Protein AF-A0A928HPH9-F1 (afdb_monomer)

Nearest PDB structures (foldseek):
  4h5b-assembly1_A  TM=4.482E-01  e=8.876E-02  Deinococcus radiodurans R1 = ATCC 13939 = DSM 20539
  4bkw-assembly1_A  TM=2.860E-01  e=5.181E-02  Homo sapiens
  7lhd-assembly1_GB  TM=5.725E-01  e=1.875E+00  Qubevirus durum
  4r7k-assembly1_D  TM=3.065E-01  e=7.880E+00  Helicobacter pylori J99

Radius of gyration: 24.59 Å; Cα contacts (8 Å, |Δi|>4): 299; chains: 1; bounding box: 78×44×59 Å

Sequence (237 aa):
MMVGILPSVKSLFCSVCFIKMKMLTNIKRENNNGRSMVEMLGVLAVIGVLSVGGMSAYGIGMKKYKISSLKDTVLHTLKIYGNLSSTGLDYYRIEGADAQEEIKEYNFISPCQLDSSAIPGASGYKVCRLPLGEQYIKIVPMEGRENMYSYMYFVTLTPSNAEVCSALLTAGWEELLPNDWWTRGKMWITSQNGSETLYGQTYTIPRSMAYKSKVCAKICKDSLKYCTIIFDFVGYN

Mean predicted aligned error: 13.61 Å

Solvent-accessible surface area (backbone atoms only — not comparable to full-atom values): 13571 Å² total; per-residue (Å²): 136,87,78,81,75,74,74,54,75,73,50,57,57,54,55,55,52,53,53,59,56,60,65,59,63,75,71,72,86,72,84,79,85,77,75,51,76,62,60,62,50,51,54,53,50,52,53,53,53,51,52,58,51,52,60,57,47,50,59,55,51,50,50,54,50,53,52,51,54,49,52,52,45,53,52,52,30,51,53,49,62,76,44,27,61,79,68,75,62,49,72,69,51,68,74,37,95,58,20,68,57,51,37,56,74,71,44,46,57,66,98,44,62,74,36,79,68,52,56,96,92,36,81,89,40,60,27,29,60,51,103,58,27,39,32,38,65,48,73,40,78,42,86,97,42,86,59,31,32,36,44,33,41,38,41,33,29,36,55,94,38,38,76,52,48,30,59,62,65,55,65,48,64,75,81,76,42,66,71,71,53,47,69,54,15,36,32,34,38,39,30,90,74,41,70,51,78,59,38,27,76,90,44,93,61,76,64,52,58,72,54,48,37,51,50,35,58,66,32,28,68,80,26,89,76,38,35,31,41,37,41,37,34,59,47,63,102

pLDDT: mean 71.63, std 15.15, range [27.84, 90.31]

Structure (mmCIF, N/CA/C/O backbone):
data_AF-A0A928HPH9-F1
#
_entry.id   AF-A0A928HPH9-F1
#
loop_
_atom_site.group_PDB
_atom_site.id
_atom_site.type_symbol
_atom_site.label_atom_id
_atom_site.label_alt_id
_atom_site.label_comp_id
_atom_site.label_asym_id
_atom_site.label_entity_id
_atom_site.label_seq_id
_atom_site.pdbx_PDB_ins_code
_atom_site.Cartn_x
_atom_site.Cartn_y
_atom_site.Cartn_z
_atom_site.occupancy
_atom_site.B_iso_or_equiv
_atom_site.auth_seq_id
_atom_site.auth_comp_id
_atom_site.auth_asym_id
_atom_site.auth_atom_id
_atom_site.pdbx_PDB_model_num
ATOM 1 N N . MET A 1 1 ? -15.420 25.168 -2.192 1.00 32.84 1 MET A N 1
ATOM 2 C CA . MET A 1 1 ? -14.354 24.363 -1.559 1.00 32.84 1 MET A CA 1
ATOM 3 C C . MET A 1 1 ? -14.961 23.697 -0.329 1.00 32.84 1 MET A C 1
ATOM 5 O O . MET A 1 1 ? -15.244 24.370 0.652 1.00 32.84 1 MET A O 1
ATOM 9 N N . MET A 1 2 ? -15.341 22.424 -0.460 1.00 27.84 2 MET A N 1
ATOM 10 C CA . MET A 1 2 ? -16.071 21.665 0.561 1.00 27.84 2 MET A CA 1
ATOM 11 C C . MET A 1 2 ? -15.124 21.308 1.707 1.00 27.84 2 MET A C 1
ATOM 13 O O . MET A 1 2 ? -14.303 20.403 1.586 1.00 27.84 2 MET A O 1
ATOM 17 N N . VAL A 1 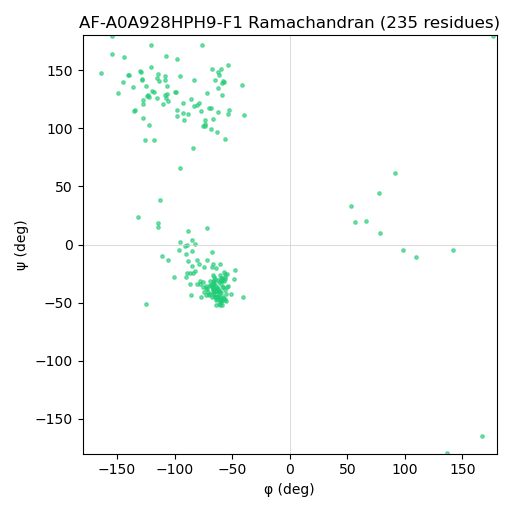3 ? -15.239 22.028 2.819 1.00 30.91 3 VAL A N 1
ATOM 18 C CA . VAL A 1 3 ? -14.646 21.628 4.095 1.00 30.91 3 VAL A CA 1
ATOM 19 C C . VAL A 1 3 ? -15.515 20.497 4.637 1.00 30.91 3 VAL A C 1
ATOM 21 O O . VAL A 1 3 ? -16.627 20.721 5.110 1.00 30.91 3 VAL A O 1
ATOM 24 N N . GLY A 1 4 ? -15.036 19.262 4.484 1.00 33.09 4 GLY A N 1
ATOM 25 C CA . GLY A 1 4 ? -15.656 18.066 5.039 1.00 33.09 4 GLY A CA 1
ATOM 26 C C . GLY A 1 4 ? -15.649 18.132 6.561 1.00 33.09 4 GLY A C 1
ATOM 27 O O . GLY A 1 4 ? -14.659 17.802 7.210 1.00 33.09 4 GLY A O 1
ATOM 28 N N . ILE A 1 5 ? -16.767 18.576 7.125 1.00 38.00 5 ILE A N 1
ATOM 29 C CA . ILE A 1 5 ? -17.041 18.540 8.555 1.00 38.00 5 ILE A CA 1
ATOM 30 C C . ILE A 1 5 ? -17.193 17.064 8.933 1.00 38.00 5 ILE A C 1
ATOM 32 O O . ILE A 1 5 ? -18.247 16.464 8.735 1.00 38.00 5 ILE A O 1
ATOM 36 N N . LEU A 1 6 ? -16.135 16.470 9.485 1.00 36.69 6 LEU A N 1
ATOM 37 C CA . LEU A 1 6 ? -16.278 15.344 10.404 1.00 36.69 6 LEU A CA 1
ATOM 38 C C . LEU A 1 6 ? -17.259 15.793 11.496 1.00 36.69 6 LEU A C 1
ATOM 40 O O . LEU A 1 6 ? -16.934 16.732 12.232 1.00 36.69 6 LEU A O 1
ATOM 44 N N . PRO A 1 7 ? -18.452 15.188 11.634 1.00 41.81 7 PRO A N 1
ATOM 45 C CA . PRO A 1 7 ? -19.287 15.505 12.769 1.00 41.81 7 PRO A CA 1
ATOM 46 C C . PRO A 1 7 ? -18.553 14.975 14.000 1.00 41.81 7 PRO A C 1
ATOM 48 O O . PRO A 1 7 ? -18.443 13.771 14.221 1.00 41.81 7 PRO A O 1
ATOM 51 N N . SER A 1 8 ? -18.012 15.902 14.792 1.00 37.34 8 SER A N 1
ATOM 52 C CA . SER A 1 8 ? -17.644 15.664 16.185 1.00 37.34 8 SER A CA 1
ATOM 53 C C . SER A 1 8 ? -18.756 14.842 16.837 1.00 37.34 8 SER A C 1
ATOM 55 O O . SER A 1 8 ? -19.931 15.124 16.615 1.00 37.34 8 SER A O 1
ATOM 57 N N . VAL A 1 9 ? -18.404 13.841 17.644 1.00 46.09 9 VAL A N 1
ATOM 58 C CA . VAL A 1 9 ? -19.323 12.921 18.348 1.00 46.09 9 VAL A CA 1
ATOM 59 C C . VAL A 1 9 ? -20.477 13.655 19.071 1.00 46.09 9 VAL A C 1
ATOM 61 O O . VAL A 1 9 ? -21.558 13.098 19.253 1.00 46.09 9 VAL A O 1
ATOM 64 N N . LYS A 1 10 ? -20.305 14.950 19.381 1.00 41.62 10 LYS A N 1
ATOM 65 C CA . LYS A 1 10 ? -21.353 15.866 19.870 1.00 41.62 10 LYS A CA 1
ATOM 66 C C . LYS A 1 10 ? -22.558 16.038 18.921 1.00 41.62 10 LYS A C 1
ATOM 68 O O . LYS A 1 10 ? -23.670 16.241 19.393 1.00 41.62 10 LYS A O 1
ATOM 73 N N . SER A 1 11 ? -22.373 15.928 17.606 1.00 41.78 11 SER A N 1
ATOM 74 C CA . SER A 1 11 ? -23.425 16.054 16.582 1.00 41.78 11 SER A CA 1
ATOM 75 C C . SER A 1 11 ? -24.298 14.794 16.461 1.00 41.78 11 SER A C 1
ATOM 77 O O . SER A 1 11 ? -25.514 14.903 16.284 1.00 41.78 11 SER A O 1
ATOM 79 N N . LEU A 1 12 ? -23.732 13.595 16.666 1.00 45.94 12 LEU A N 1
ATOM 80 C CA . LEU A 1 12 ? -24.528 12.359 16.704 1.00 45.94 12 LEU A CA 1
ATOM 81 C C . LEU A 1 12 ? -25.465 12.317 17.917 1.00 45.94 12 LEU A C 1
ATOM 83 O O . LEU A 1 12 ? -26.591 11.837 17.799 1.00 45.94 12 LEU A O 1
ATOM 87 N N . PHE A 1 13 ? -25.050 12.888 19.052 1.00 43.19 13 PHE A N 1
ATOM 88 C CA . PHE A 1 13 ? -25.947 13.079 20.193 1.00 43.19 13 PHE A CA 1
ATOM 89 C C . PHE A 1 13 ? -27.157 13.961 19.840 1.00 43.19 13 PHE A C 1
ATOM 91 O O . PHE A 1 13 ? -28.245 13.713 20.350 1.00 43.19 13 PHE A O 1
ATOM 98 N N . CYS A 1 14 ? -27.015 14.926 18.923 1.00 43.75 14 CYS A N 1
ATOM 99 C CA . CYS A 1 14 ? -28.107 15.806 18.500 1.00 43.75 14 CYS A CA 1
ATOM 100 C C . CYS A 1 14 ? -29.126 15.095 17.580 1.00 43.75 14 CYS A C 1
ATOM 102 O O . CYS A 1 14 ? -30.334 15.226 17.777 1.00 43.75 14 CYS A O 1
ATOM 104 N N . SER A 1 15 ? -28.671 14.264 16.630 1.00 47.09 15 SER A N 1
ATOM 105 C CA . SER A 1 15 ? -29.580 13.518 15.732 1.00 47.09 15 SER A CA 1
ATOM 106 C C . SER A 1 15 ? -30.268 12.321 16.399 1.00 47.09 15 SER A C 1
ATOM 108 O O . SER A 1 15 ? -31.453 12.080 16.160 1.00 47.09 15 SER A O 1
ATOM 110 N N . VAL A 1 16 ? -29.581 11.602 17.296 1.00 49.12 16 VAL A N 1
ATOM 111 C CA . VAL A 1 16 ? -30.216 10.531 18.089 1.00 49.12 16 VAL A CA 1
ATOM 112 C C . VAL A 1 16 ? -31.250 11.117 19.064 1.00 49.12 16 VAL A C 1
ATOM 114 O O . VAL A 1 16 ? -32.289 10.498 19.294 1.00 49.12 16 VAL A O 1
ATOM 117 N N . CYS A 1 17 ? -31.038 12.343 19.563 1.00 42.56 17 CYS A N 1
ATOM 118 C CA . CYS A 1 17 ? -32.034 13.069 20.359 1.00 42.56 17 CYS A CA 1
ATOM 119 C C . CYS A 1 17 ? -33.313 13.378 19.550 1.00 42.56 17 CYS A C 1
ATOM 121 O O . CYS A 1 17 ? -34.423 13.206 20.055 1.00 42.56 17 CYS A O 1
ATOM 123 N N . PHE A 1 18 ? -33.182 13.734 18.266 1.00 43.44 18 PHE A N 1
ATOM 124 C CA . PHE A 1 18 ? -34.325 14.060 17.402 1.00 43.44 18 PHE A CA 1
ATOM 125 C C . PHE A 1 18 ? -35.171 12.841 16.995 1.00 43.44 18 PHE A C 1
ATOM 127 O O . PHE A 1 18 ? -36.401 12.923 16.979 1.00 43.44 18 PHE A O 1
ATOM 134 N N . ILE A 1 19 ? -34.553 11.685 16.720 1.00 49.12 19 ILE A N 1
ATOM 135 C CA . ILE A 1 19 ? -35.295 10.449 16.390 1.00 49.12 19 ILE A CA 1
ATOM 136 C C . ILE A 1 19 ? -36.044 9.923 17.625 1.00 49.12 19 ILE A C 1
ATOM 138 O O . ILE A 1 19 ? -37.190 9.477 17.516 1.00 49.12 19 ILE A O 1
ATOM 142 N N . LYS A 1 20 ? -35.452 10.070 18.819 1.00 46.53 20 LYS A N 1
ATOM 143 C CA . LYS A 1 20 ? -36.086 9.702 20.094 1.00 46.53 20 LYS A CA 1
ATOM 144 C C . LYS A 1 20 ? -37.389 10.476 20.342 1.00 46.53 20 LYS A C 1
ATOM 146 O O . LYS A 1 20 ? -38.311 9.928 20.936 1.00 46.53 20 LYS A O 1
ATOM 151 N N . MET A 1 21 ? -37.516 11.696 19.812 1.00 42.94 21 MET A N 1
ATOM 152 C CA . MET A 1 21 ? -38.713 12.524 19.986 1.00 42.94 21 MET A CA 1
ATOM 153 C C . MET A 1 21 ? -39.844 12.206 18.989 1.00 42.94 21 MET A C 1
ATOM 155 O O . MET A 1 21 ? -41.013 12.419 19.309 1.00 42.94 21 MET A O 1
ATOM 159 N N . LYS A 1 22 ? -39.542 11.642 17.809 1.00 46.84 22 LYS A N 1
ATOM 160 C CA . LYS A 1 22 ? -40.557 11.336 16.777 1.00 46.84 22 LYS A CA 1
ATOM 161 C C . LYS A 1 22 ? -41.175 9.937 16.908 1.00 46.84 22 LYS A C 1
ATOM 163 O O . LYS A 1 22 ? -42.333 9.745 16.554 1.00 46.84 22 LYS A O 1
ATOM 168 N N . MET A 1 23 ? -40.442 8.972 17.470 1.00 45.38 23 MET A N 1
ATOM 169 C CA . MET A 1 23 ? -40.991 7.639 17.770 1.00 45.38 23 MET A CA 1
ATOM 170 C C . MET A 1 23 ? -41.904 7.641 19.005 1.00 45.38 23 MET A C 1
ATOM 172 O O . MET A 1 23 ? -42.889 6.912 19.044 1.00 45.38 23 MET A O 1
ATOM 176 N N . LEU A 1 24 ? -41.621 8.495 19.994 1.00 52.72 24 LEU A N 1
ATOM 177 C CA . LEU A 1 24 ? -42.451 8.629 21.198 1.00 52.72 24 LEU A CA 1
ATOM 178 C C . LEU A 1 24 ? -43.722 9.464 20.974 1.00 52.72 24 LEU A C 1
ATOM 180 O O . LEU A 1 24 ? -44.644 9.394 21.779 1.00 52.72 24 LEU A O 1
ATOM 184 N N . THR A 1 25 ? -43.803 10.242 19.892 1.00 49.81 25 THR A N 1
ATOM 185 C CA . THR A 1 25 ? -44.956 11.121 19.620 1.00 49.81 25 THR A CA 1
ATOM 186 C C . THR A 1 25 ? -46.090 10.449 18.844 1.00 49.81 25 THR A C 1
ATOM 188 O O . THR A 1 25 ? -47.204 10.962 18.889 1.00 49.81 25 THR A O 1
ATOM 191 N N . ASN A 1 26 ? -45.866 9.279 18.229 1.00 48.25 26 ASN A N 1
ATOM 192 C CA . ASN A 1 26 ? -46.935 8.456 17.634 1.00 48.25 26 ASN A CA 1
ATOM 193 C C . ASN A 1 26 ? -47.536 7.419 18.602 1.00 48.25 26 ASN A C 1
ATOM 195 O O . ASN A 1 26 ? -48.490 6.731 18.257 1.00 48.25 26 ASN A O 1
ATOM 199 N N . ILE A 1 27 ? -47.031 7.336 19.837 1.00 55.69 27 ILE A N 1
ATOM 200 C CA . ILE A 1 27 ? -47.667 6.583 20.924 1.00 55.69 27 ILE A CA 1
ATOM 201 C C . ILE A 1 27 ? -48.509 7.567 21.742 1.00 55.69 27 ILE A C 1
ATOM 203 O O . ILE A 1 27 ? -48.206 7.878 22.893 1.00 55.69 27 ILE A O 1
ATOM 207 N N . LYS A 1 28 ? -49.564 8.129 21.152 1.00 57.25 28 LYS A N 1
ATOM 208 C CA . LYS A 1 28 ? -50.594 8.790 21.955 1.00 57.25 28 LYS A CA 1
ATOM 209 C C . LYS A 1 28 ? -51.983 8.398 21.479 1.00 57.25 28 LYS A C 1
ATOM 211 O O . LYS A 1 28 ? -52.425 8.834 20.425 1.00 57.25 28 LYS A O 1
ATOM 216 N N . ARG A 1 29 ? -52.657 7.701 22.402 1.00 50.16 29 ARG A N 1
ATOM 217 C CA . ARG A 1 29 ? -54.091 7.391 22.503 1.00 50.16 29 ARG A CA 1
ATOM 218 C C . ARG A 1 29 ? -54.565 6.090 21.861 1.00 50.16 29 ARG A C 1
ATOM 220 O O . ARG A 1 29 ? -55.492 6.089 21.073 1.00 50.16 29 ARG A O 1
ATOM 227 N N . GLU A 1 30 ? -54.036 4.985 22.356 1.00 50.69 30 GLU A N 1
ATOM 228 C CA . GLU A 1 30 ? -54.848 3.789 22.600 1.00 50.69 30 GLU A CA 1
ATOM 229 C C . GLU A 1 30 ? -54.718 3.538 24.112 1.00 50.69 30 GLU A C 1
ATOM 231 O O . GLU A 1 30 ? -53.626 3.693 24.658 1.00 50.69 30 GLU A O 1
ATOM 236 N N . ASN A 1 31 ? -55.825 3.310 24.817 1.00 51.06 31 ASN A N 1
ATOM 237 C CA . ASN A 1 31 ? -55.923 3.294 26.283 1.00 51.06 31 ASN A CA 1
ATOM 238 C C . ASN A 1 31 ? -54.722 2.632 26.997 1.00 51.06 31 ASN A C 1
ATOM 240 O O . ASN A 1 31 ? -54.578 1.414 26.992 1.00 51.06 31 ASN A O 1
ATOM 244 N N . ASN A 1 32 ? -53.914 3.426 27.712 1.00 52.16 32 ASN A N 1
ATOM 245 C CA . ASN A 1 32 ? -52.779 2.956 28.526 1.00 52.16 32 ASN A CA 1
ATOM 246 C C . ASN A 1 32 ? -53.202 2.223 29.822 1.00 52.16 32 ASN A C 1
ATOM 248 O O . ASN A 1 32 ? -52.378 2.000 30.709 1.00 52.16 32 ASN A O 1
ATOM 252 N N . ASN A 1 33 ? -54.471 1.836 29.951 1.00 50.03 33 ASN A N 1
ATOM 253 C CA . ASN A 1 33 ? -54.977 1.086 31.095 1.00 50.03 33 ASN A CA 1
ATOM 254 C C . ASN A 1 33 ? -54.703 -0.407 30.875 1.00 50.03 33 ASN A C 1
ATOM 256 O O . ASN A 1 33 ? -55.569 -1.134 30.399 1.00 50.03 33 ASN A O 1
ATOM 260 N N . GLY A 1 34 ? -53.483 -0.850 31.196 1.00 55.41 34 GLY A N 1
ATOM 261 C CA . GLY A 1 34 ? -53.160 -2.280 31.278 1.00 55.41 34 GLY A CA 1
ATOM 262 C C . GLY A 1 34 ? -51.784 -2.715 30.775 1.00 55.41 34 GLY A C 1
ATOM 263 O O . GLY A 1 34 ? -51.452 -3.886 30.940 1.00 55.41 34 GLY A O 1
ATOM 264 N N . ARG A 1 35 ? -50.951 -1.832 30.200 1.00 60.97 35 ARG A N 1
ATOM 265 C CA . ARG A 1 35 ? -49.575 -2.222 29.848 1.00 60.97 35 ARG A CA 1
ATOM 266 C C . ARG A 1 35 ? -48.698 -2.253 31.090 1.00 60.97 35 ARG A C 1
ATOM 268 O O . ARG A 1 35 ? -48.470 -1.228 31.732 1.00 60.97 35 ARG A O 1
ATOM 275 N N . SER A 1 36 ? -48.237 -3.452 31.430 1.00 67.69 36 SER A N 1
ATOM 276 C CA . SER A 1 36 ? -47.380 -3.690 32.586 1.00 67.69 36 SER A CA 1
ATOM 277 C C . SER A 1 36 ? -46.117 -2.836 32.484 1.00 67.69 36 SER A C 1
ATOM 279 O O . SER A 1 36 ? -45.519 -2.718 31.414 1.00 67.69 36 SER A O 1
ATOM 281 N N . MET A 1 37 ? -45.678 -2.270 33.609 1.00 68.12 37 MET A N 1
ATOM 282 C CA . MET A 1 37 ? -44.433 -1.496 33.740 1.00 68.12 37 MET A CA 1
ATOM 283 C C . MET A 1 37 ? -43.230 -2.230 33.109 1.00 68.12 37 MET A C 1
ATOM 285 O O . MET A 1 37 ? -42.317 -1.611 32.567 1.00 68.12 37 MET A O 1
ATOM 289 N N . VAL A 1 38 ? -43.285 -3.565 33.107 1.00 70.56 38 VAL A N 1
ATOM 290 C CA . VAL A 1 38 ? -42.308 -4.472 32.496 1.00 70.56 38 VAL A CA 1
ATOM 291 C C . VAL A 1 38 ? -42.274 -4.385 30.962 1.00 70.56 38 VAL A C 1
ATOM 293 O O . VAL A 1 38 ? -41.188 -4.421 30.387 1.00 70.56 38 VAL A O 1
ATOM 296 N N . GLU A 1 39 ? -43.410 -4.215 30.278 1.00 75.44 39 GLU A N 1
ATOM 297 C CA . GLU A 1 39 ? -43.456 -4.148 28.805 1.00 75.44 39 GLU A CA 1
ATOM 298 C C . GLU A 1 39 ? -42.749 -2.898 28.267 1.00 75.44 39 GLU A C 1
ATOM 300 O O . GLU A 1 39 ? -42.036 -2.950 27.264 1.00 75.44 39 GLU A O 1
ATOM 305 N N . MET A 1 40 ? -42.895 -1.769 28.963 1.00 74.50 40 MET A N 1
ATOM 306 C CA . MET A 1 40 ? -42.257 -0.513 28.565 1.00 74.50 40 MET A CA 1
ATOM 307 C C . MET A 1 40 ? -40.766 -0.475 28.941 1.00 74.50 40 MET A C 1
ATOM 309 O O . MET A 1 40 ? -39.959 0.091 28.199 1.00 74.50 40 MET A O 1
ATOM 313 N N . LEU A 1 41 ? -40.379 -1.139 30.038 1.00 75.75 41 LEU A N 1
ATOM 314 C CA . LEU A 1 41 ? -38.974 -1.365 30.398 1.00 75.75 41 LEU A CA 1
ATOM 315 C C . LEU A 1 41 ? -38.268 -2.288 29.392 1.00 75.75 41 LEU A C 1
ATOM 317 O O . LEU A 1 41 ? -37.125 -2.018 29.021 1.00 75.75 41 LEU A O 1
ATOM 321 N N . GLY A 1 42 ? -38.956 -3.318 28.890 1.00 78.50 42 GLY A N 1
ATOM 322 C CA . GLY A 1 42 ? -38.428 -4.226 27.868 1.00 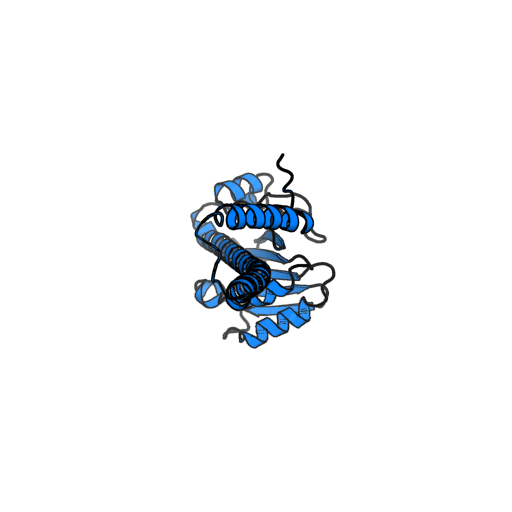78.50 4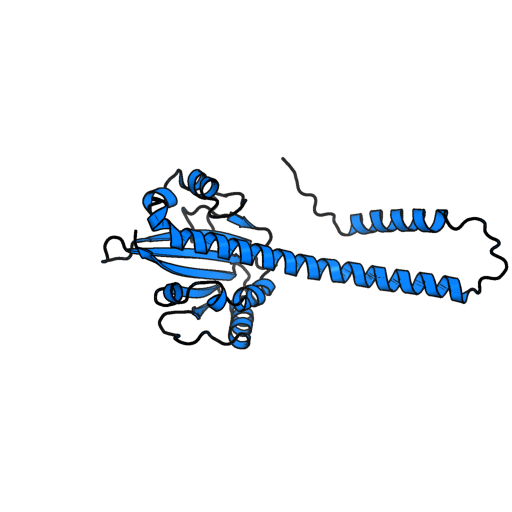2 GLY A CA 1
ATOM 323 C C . GLY A 1 42 ? -38.061 -3.507 26.567 1.00 78.50 42 GLY A C 1
ATOM 324 O O . GLY A 1 42 ? -36.964 -3.693 26.041 1.00 78.50 42 GLY A O 1
ATOM 325 N N . VAL A 1 43 ? -38.924 -2.610 26.080 1.00 83.00 43 VAL A N 1
ATOM 326 C CA . VAL A 1 43 ? -38.654 -1.829 24.856 1.00 83.00 43 VAL A CA 1
ATOM 327 C C . VAL A 1 43 ? -37.477 -0.865 25.042 1.00 83.00 43 VAL A C 1
ATOM 329 O O . VAL A 1 43 ? -36.626 -0.749 24.158 1.00 83.00 43 VAL A O 1
ATOM 332 N N . LEU A 1 44 ? -37.373 -0.206 26.200 1.00 79.94 44 LEU A N 1
ATOM 333 C CA . LEU A 1 44 ? -36.246 0.681 26.511 1.00 79.94 44 LEU A CA 1
ATOM 334 C C . LEU A 1 44 ? -34.913 -0.077 26.592 1.00 79.94 44 LEU A C 1
ATOM 336 O O . LEU A 1 44 ? -33.899 0.433 26.111 1.00 79.94 44 LEU A O 1
ATOM 340 N N . ALA A 1 45 ? -34.920 -1.296 27.138 1.00 84.19 45 ALA A N 1
ATOM 341 C CA . ALA A 1 45 ? -33.741 -2.155 27.196 1.00 84.19 45 ALA A CA 1
ATOM 342 C C . ALA A 1 45 ? -33.254 -2.546 25.790 1.00 84.19 45 ALA A C 1
ATOM 344 O O . ALA A 1 45 ? -32.067 -2.418 25.491 1.00 84.19 45 ALA A O 1
ATOM 345 N N . VAL A 1 46 ? -34.169 -2.931 24.894 1.00 85.69 46 VAL A N 1
ATOM 346 C CA . VAL A 1 46 ? -33.826 -3.283 23.505 1.00 85.69 46 VAL A CA 1
ATOM 347 C C . VAL A 1 46 ? -33.265 -2.076 22.744 1.00 85.69 46 VAL A C 1
ATOM 349 O O . VAL A 1 46 ? -32.231 -2.194 22.087 1.00 85.69 46 VAL A O 1
ATOM 352 N N . ILE A 1 47 ? -33.872 -0.891 22.876 1.00 85.12 47 ILE A N 1
ATOM 353 C CA . ILE A 1 47 ? -33.372 0.340 22.236 1.00 85.12 47 ILE A CA 1
ATOM 354 C C . ILE A 1 47 ? -31.980 0.713 22.768 1.00 85.12 47 ILE A C 1
ATOM 356 O O . ILE A 1 47 ? -31.113 1.119 21.989 1.00 85.12 47 ILE A O 1
ATOM 360 N N . GLY A 1 48 ? -31.744 0.559 24.075 1.00 84.94 48 GLY A N 1
ATOM 361 C CA . GLY A 1 48 ? -30.441 0.799 24.696 1.00 84.94 48 GLY A CA 1
ATOM 362 C C . GLY A 1 48 ? -29.347 -0.103 24.121 1.00 84.94 48 GLY A C 1
ATOM 363 O O . GLY A 1 48 ? -28.307 0.394 23.686 1.00 84.94 48 GLY A O 1
ATOM 364 N N . VAL A 1 49 ? -29.609 -1.410 24.035 1.00 86.25 49 VAL A N 1
ATOM 365 C CA . VAL A 1 49 ? -28.657 -2.395 23.495 1.00 86.25 49 VAL A CA 1
ATOM 366 C C . VAL A 1 49 ? -28.400 -2.170 22.001 1.00 86.25 49 VAL A C 1
ATOM 368 O O . VAL A 1 49 ? -27.244 -2.147 21.577 1.00 86.25 49 VAL A O 1
ATOM 371 N N . LEU A 1 50 ? -29.445 -1.921 21.203 1.00 85.81 50 LEU A N 1
ATOM 372 C CA . LEU A 1 50 ? -29.301 -1.656 19.766 1.00 85.81 50 LEU A CA 1
ATOM 373 C C . LEU A 1 50 ? -28.553 -0.346 19.476 1.00 85.81 50 LEU A C 1
ATOM 375 O O . LEU A 1 50 ? -27.804 -0.279 18.503 1.00 85.81 50 LEU A O 1
ATOM 379 N N . SER A 1 51 ? -28.697 0.679 20.322 1.00 84.12 51 SER A N 1
ATOM 380 C CA . SER A 1 51 ? -27.998 1.961 20.143 1.00 84.12 51 SER A CA 1
ATOM 381 C C . SER A 1 51 ? -26.486 1.819 20.339 1.00 84.12 51 SER A C 1
ATOM 383 O O . SER A 1 51 ? -25.705 2.300 19.518 1.00 84.12 51 SER A O 1
ATOM 385 N N . VAL A 1 52 ? -26.055 1.111 21.389 1.00 83.94 52 VAL A N 1
ATOM 386 C CA . VAL A 1 52 ? -24.625 0.878 21.668 1.00 83.94 52 VAL A CA 1
ATOM 387 C C . VAL A 1 52 ? -24.026 -0.134 20.676 1.00 83.94 52 VAL A C 1
ATOM 389 O O . VAL A 1 52 ? -22.902 0.046 20.194 1.00 83.94 52 VAL A O 1
ATOM 392 N N . GLY A 1 53 ? -24.800 -1.156 20.292 1.00 80.56 53 GLY A N 1
ATOM 393 C CA . GLY A 1 53 ? -24.423 -2.120 19.253 1.00 80.56 53 GLY A CA 1
ATOM 394 C C . GLY A 1 53 ? -24.245 -1.474 17.875 1.00 80.56 53 GLY A C 1
ATOM 395 O O . GLY A 1 53 ? -23.239 -1.703 17.209 1.00 80.56 53 GLY A O 1
ATOM 396 N N . GLY A 1 54 ? -25.164 -0.596 17.465 1.00 80.88 54 GLY A N 1
ATOM 397 C CA . GLY A 1 54 ? -25.091 0.109 16.181 1.00 80.88 54 GLY A CA 1
ATOM 398 C C . GLY A 1 54 ? -23.915 1.087 16.086 1.00 80.88 54 GLY A C 1
ATOM 399 O O . GLY A 1 54 ? -23.254 1.165 15.049 1.00 80.88 54 GLY A O 1
ATOM 400 N N . MET A 1 55 ? -23.597 1.790 17.178 1.00 78.50 55 MET A N 1
ATOM 401 C CA . MET A 1 55 ? -22.472 2.733 17.213 1.00 78.50 55 MET A CA 1
ATOM 402 C C . MET A 1 55 ? -21.110 2.039 17.084 1.00 78.50 55 MET A C 1
ATOM 404 O O . MET A 1 55 ? -20.242 2.520 16.353 1.00 78.50 55 MET A O 1
ATOM 408 N N . SER A 1 56 ? -20.924 0.894 17.745 1.00 76.50 56 SER A N 1
ATOM 409 C CA . SER A 1 56 ? -19.688 0.106 17.630 1.00 76.50 56 SER A CA 1
ATOM 410 C C . SER A 1 56 ? -19.572 -0.605 16.275 1.00 76.50 56 SER A C 1
ATOM 412 O O . SER A 1 56 ? -18.484 -0.656 15.693 1.00 76.50 56 SER A O 1
ATOM 414 N N . ALA A 1 57 ? -20.694 -1.065 15.713 1.00 77.25 57 ALA A N 1
ATOM 415 C CA . ALA A 1 57 ? -20.738 -1.693 14.395 1.00 77.25 57 ALA A CA 1
ATOM 416 C C . ALA A 1 57 ? -20.351 -0.729 13.258 1.00 77.25 57 ALA A C 1
ATOM 418 O O . ALA A 1 57 ? -19.626 -1.126 12.341 1.00 77.25 57 ALA A O 1
ATOM 419 N N . TYR A 1 58 ? -20.770 0.542 13.329 1.00 78.81 58 TYR A N 1
ATOM 420 C CA . TYR A 1 58 ? -20.468 1.542 12.297 1.00 78.81 58 TYR A CA 1
ATOM 421 C C . TYR A 1 58 ? -18.957 1.725 12.079 1.00 78.81 58 TYR A C 1
ATOM 423 O O . TYR A 1 58 ? -18.480 1.716 10.942 1.00 78.81 58 TYR A O 1
ATOM 431 N N . GLY A 1 59 ? -18.182 1.828 13.164 1.00 77.75 59 GLY A N 1
ATOM 432 C CA . GLY A 1 59 ? -16.728 1.999 13.082 1.00 77.75 59 GLY A CA 1
ATOM 433 C C . GLY A 1 59 ? -16.019 0.808 12.429 1.00 77.75 59 GLY A C 1
ATOM 434 O O . GLY A 1 59 ? -15.113 0.993 11.614 1.00 77.75 59 GLY A O 1
ATOM 435 N N . ILE A 1 60 ? -16.461 -0.416 12.734 1.00 81.69 60 ILE A N 1
ATOM 436 C CA . ILE A 1 60 ? -15.890 -1.650 12.176 1.00 81.69 60 ILE A CA 1
ATOM 437 C C . ILE A 1 60 ? -16.236 -1.786 10.687 1.00 81.69 60 ILE A C 1
ATOM 439 O O . ILE A 1 60 ? -15.362 -2.105 9.877 1.00 81.69 60 ILE A O 1
ATOM 443 N N . GLY A 1 61 ? -17.487 -1.504 10.307 1.00 80.00 61 GLY A N 1
ATOM 444 C CA . GLY A 1 61 ? -17.930 -1.538 8.911 1.00 80.00 61 GLY A CA 1
ATOM 445 C C . GLY A 1 61 ? -17.188 -0.523 8.043 1.00 80.00 61 GLY A C 1
ATOM 446 O O . GLY A 1 61 ? -16.679 -0.867 6.977 1.00 80.00 61 GLY A O 1
ATOM 447 N N . MET A 1 62 ? -17.025 0.704 8.543 1.00 79.81 62 MET A N 1
ATOM 448 C CA . MET A 1 62 ? -16.291 1.753 7.836 1.00 79.81 62 MET A CA 1
ATOM 449 C C . MET A 1 62 ? -14.809 1.391 7.643 1.00 79.81 62 MET A C 1
ATOM 451 O O . MET A 1 62 ? -14.254 1.646 6.575 1.00 79.81 62 MET A O 1
ATOM 455 N N . LYS A 1 63 ? -14.157 0.755 8.631 1.00 82.75 63 LYS A N 1
ATOM 456 C CA . LYS A 1 63 ? -12.781 0.248 8.468 1.00 82.75 63 LYS A CA 1
ATOM 457 C C . LYS A 1 63 ? -12.706 -0.790 7.340 1.00 82.75 63 LYS A C 1
ATOM 459 O O . LYS A 1 63 ? -11.876 -0.645 6.449 1.00 82.75 63 LYS A O 1
ATOM 464 N N . LYS A 1 64 ? -13.601 -1.786 7.324 1.00 85.25 64 LYS A N 1
ATOM 465 C CA . LYS A 1 64 ? -13.643 -2.817 6.267 1.00 85.25 64 LYS A CA 1
ATOM 466 C C . LYS A 1 64 ? -13.878 -2.229 4.873 1.00 85.25 64 LYS A C 1
ATOM 468 O O . LYS A 1 64 ? -13.207 -2.634 3.925 1.00 85.25 64 LYS A O 1
ATOM 473 N N . TYR A 1 65 ? -14.783 -1.258 4.760 1.00 86.25 65 TYR A N 1
ATOM 474 C CA . TYR A 1 65 ? -15.048 -0.559 3.503 1.00 86.25 65 TYR A CA 1
ATOM 475 C C . TYR A 1 65 ? -13.795 0.146 2.974 1.00 86.25 65 TYR A C 1
ATOM 477 O O . TYR A 1 65 ? -13.407 -0.059 1.827 1.00 86.25 65 TYR A O 1
ATOM 485 N N . LYS A 1 66 ? -13.105 0.911 3.830 1.00 84.75 66 LYS A N 1
ATOM 486 C CA . LYS A 1 66 ? -11.877 1.619 3.442 1.00 84.75 66 LYS A CA 1
ATOM 487 C C . LYS A 1 66 ? -10.765 0.663 2.998 1.00 84.75 66 LYS A C 1
ATOM 489 O O . LYS A 1 66 ? -10.075 0.956 2.030 1.00 84.75 66 LYS A O 1
ATOM 494 N N . ILE A 1 67 ? -10.605 -0.474 3.681 1.00 87.12 67 ILE A N 1
ATOM 495 C CA . ILE A 1 67 ? -9.616 -1.502 3.314 1.00 87.12 67 ILE A CA 1
ATOM 496 C C . ILE A 1 67 ? -9.940 -2.098 1.944 1.00 87.12 67 ILE A C 1
ATOM 498 O O . ILE A 1 67 ? -9.045 -2.242 1.117 1.00 87.12 67 ILE A O 1
ATOM 502 N N . SER A 1 68 ? -11.211 -2.421 1.702 1.00 87.69 68 SER A N 1
ATOM 503 C CA . SER A 1 68 ? -11.651 -3.007 0.430 1.00 87.69 68 SER A CA 1
ATOM 504 C C . SER A 1 68 ? -11.449 -2.019 -0.719 1.00 87.69 68 SER A C 1
ATOM 506 O O . SER A 1 68 ? -10.825 -2.358 -1.713 1.00 87.69 68 SER A O 1
ATOM 508 N N . SER A 1 69 ? -11.832 -0.755 -0.523 1.00 86.44 69 SER A N 1
ATOM 509 C CA . SER A 1 69 ? -11.601 0.309 -1.506 1.00 86.44 69 SER A CA 1
ATOM 510 C C . SER A 1 69 ? -10.111 0.534 -1.799 1.00 86.44 69 SER A C 1
ATOM 512 O O . SER A 1 69 ? -9.733 0.713 -2.957 1.00 86.44 69 SER A O 1
ATOM 514 N N . LEU A 1 70 ? -9.246 0.477 -0.777 1.00 86.00 70 LEU A N 1
ATOM 515 C CA . LEU A 1 70 ? -7.796 0.548 -0.968 1.00 86.00 70 LEU A CA 1
ATOM 516 C C . LEU A 1 70 ? -7.289 -0.645 -1.785 1.00 86.00 70 LEU A C 1
ATOM 518 O O . LEU A 1 70 ? -6.540 -0.450 -2.736 1.00 86.00 70 LEU A O 1
ATOM 522 N N . LYS A 1 71 ? -7.716 -1.863 -1.437 1.00 88.44 71 LYS A N 1
ATOM 523 C CA . LYS A 1 71 ? -7.366 -3.091 -2.160 1.00 88.44 71 LYS A CA 1
ATOM 524 C C . LYS A 1 71 ? -7.753 -2.993 -3.637 1.00 88.44 71 LYS A C 1
ATOM 526 O O . LYS A 1 71 ? -6.923 -3.290 -4.493 1.00 88.44 71 LYS A O 1
ATOM 531 N N . ASP A 1 72 ? -8.970 -2.543 -3.923 1.00 88.00 72 ASP A N 1
ATOM 532 C CA . ASP A 1 72 ? -9.473 -2.392 -5.289 1.00 88.00 72 ASP A CA 1
ATOM 533 C C . ASP A 1 72 ? -8.677 -1.337 -6.064 1.00 88.00 72 ASP A C 1
ATOM 535 O O . ASP A 1 72 ? -8.321 -1.564 -7.218 1.00 88.00 72 ASP A O 1
ATOM 539 N N . THR A 1 73 ? -8.319 -0.228 -5.407 1.00 85.69 73 THR A N 1
ATOM 540 C CA . THR A 1 73 ? -7.471 0.817 -6.001 1.00 85.69 73 THR A CA 1
ATOM 541 C C . THR A 1 73 ? -6.099 0.264 -6.367 1.00 85.69 73 THR A C 1
ATOM 543 O O . THR A 1 73 ? -5.677 0.404 -7.507 1.00 85.69 73 THR A O 1
ATOM 546 N N . VAL A 1 74 ? -5.424 -0.416 -5.433 1.00 86.50 74 VAL A N 1
ATOM 547 C CA . VAL A 1 74 ? -4.117 -1.039 -5.690 1.00 86.50 74 VAL A CA 1
ATOM 548 C C . VAL A 1 74 ? -4.216 -2.023 -6.852 1.00 86.50 74 VAL A C 1
ATOM 550 O O . VAL A 1 74 ? -3.405 -1.971 -7.768 1.00 86.50 74 VAL A O 1
ATOM 553 N N . LEU A 1 75 ? -5.222 -2.901 -6.849 1.00 87.00 75 LEU A N 1
ATOM 554 C CA . LEU A 1 75 ? -5.399 -3.896 -7.903 1.00 87.00 75 LEU A CA 1
ATOM 555 C C . LEU A 1 75 ? -5.628 -3.252 -9.275 1.00 87.00 75 LEU A C 1
ATOM 557 O O . LEU A 1 75 ? -5.072 -3.717 -10.268 1.00 87.00 75 LEU A O 1
ATOM 561 N N . HIS A 1 76 ? -6.440 -2.197 -9.329 1.00 84.94 76 HIS A N 1
ATOM 562 C CA . HIS A 1 76 ? -6.687 -1.433 -10.544 1.00 84.94 76 HIS A CA 1
ATOM 563 C C . HIS A 1 76 ? -5.392 -0.818 -11.084 1.00 84.94 76 HIS A C 1
ATOM 565 O O . HIS A 1 76 ? -5.038 -1.076 -12.233 1.00 84.94 76 HIS A O 1
ATOM 571 N N . THR A 1 77 ? -4.645 -0.092 -10.244 1.00 81.06 77 THR A N 1
ATOM 572 C CA . THR A 1 77 ? -3.366 0.523 -10.627 1.00 81.06 77 THR A CA 1
ATOM 573 C C . THR A 1 77 ? -2.380 -0.521 -11.128 1.00 81.06 77 THR A C 1
ATOM 575 O O . THR A 1 77 ? -1.752 -0.338 -12.168 1.00 81.06 77 THR A O 1
ATOM 578 N N . LEU A 1 78 ? -2.270 -1.641 -10.403 1.00 81.69 78 LEU A N 1
ATOM 579 C CA . LEU A 1 78 ? -1.368 -2.716 -10.774 1.00 81.69 78 LEU A CA 1
ATOM 580 C C . LEU A 1 78 ? -1.703 -3.239 -12.161 1.00 81.69 78 LEU A C 1
ATOM 582 O O . LEU A 1 78 ? -0.826 -3.216 -13.010 1.00 81.69 78 LEU A O 1
ATOM 586 N N . LYS A 1 79 ? -2.960 -3.601 -12.433 1.00 80.81 79 LYS A N 1
ATOM 587 C CA . LYS A 1 79 ? -3.395 -4.090 -13.752 1.00 80.81 79 LYS A CA 1
ATOM 588 C C . LYS A 1 79 ? -3.065 -3.132 -14.896 1.00 80.81 79 LYS A C 1
ATOM 590 O O . LYS A 1 79 ? -2.689 -3.604 -15.965 1.00 80.81 79 LYS A O 1
ATOM 595 N N . ILE A 1 80 ? -3.160 -1.822 -14.675 1.00 77.62 80 ILE A N 1
ATOM 596 C CA . ILE A 1 80 ? -2.780 -0.838 -15.694 1.00 77.62 80 ILE A CA 1
ATOM 597 C C . ILE A 1 80 ? -1.272 -0.911 -15.988 1.00 77.62 80 ILE A C 1
ATOM 599 O O . ILE A 1 80 ? -0.911 -0.900 -17.161 1.00 77.62 80 ILE A O 1
ATOM 603 N N . TYR A 1 81 ? -0.398 -1.103 -14.988 1.00 74.88 81 TYR A N 1
ATOM 604 C CA . TYR A 1 81 ? 1.035 -1.349 -15.247 1.00 74.88 81 TYR A CA 1
ATOM 605 C C . TYR A 1 81 ? 1.294 -2.562 -16.131 1.00 74.88 81 TYR A C 1
ATOM 607 O O . TYR A 1 81 ? 2.189 -2.534 -16.967 1.00 74.88 81 TYR A O 1
ATOM 615 N N . GLY A 1 82 ? 0.503 -3.620 -15.979 1.00 71.31 82 GLY A N 1
ATOM 616 C CA . GLY A 1 82 ? 0.609 -4.792 -16.847 1.00 71.31 82 GLY A CA 1
ATOM 617 C C . GLY A 1 82 ? 0.328 -4.487 -18.312 1.00 71.31 82 GLY A C 1
ATOM 618 O O . GLY A 1 82 ? 0.919 -5.095 -19.198 1.00 71.31 82 GLY A O 1
ATOM 619 N N . ASN A 1 83 ? -0.561 -3.528 -18.556 1.00 71.00 83 ASN A N 1
ATOM 620 C CA . ASN A 1 83 ? -0.987 -3.135 -19.891 1.00 71.00 83 ASN A CA 1
ATOM 621 C C . ASN A 1 83 ? -0.207 -1.930 -20.427 1.00 71.00 83 ASN A C 1
ATOM 623 O O . ASN A 1 83 ? -0.491 -1.480 -21.534 1.00 71.00 83 ASN A O 1
ATOM 627 N N . LEU A 1 84 ? 0.767 -1.404 -19.686 1.00 68.38 84 LEU A N 1
ATOM 628 C CA . LEU A 1 84 ? 1.392 -0.121 -20.000 1.00 68.38 84 LEU A CA 1
ATOM 629 C C . LEU A 1 84 ? 2.125 -0.133 -21.350 1.00 68.38 84 LEU A C 1
ATOM 631 O O . LEU A 1 84 ? 1.952 0.792 -22.144 1.00 68.38 84 LEU A O 1
ATOM 635 N N . SER A 1 85 ? 2.793 -1.251 -21.661 1.00 59.16 85 SER A N 1
ATOM 636 C 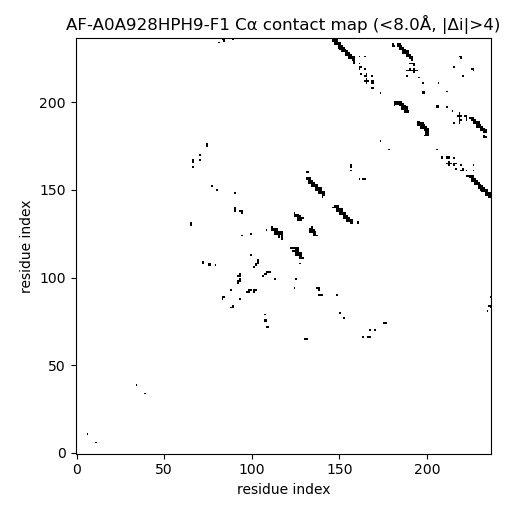CA . SER A 1 85 ? 3.416 -1.509 -22.972 1.00 59.16 85 SER A CA 1
ATOM 637 C C . SER A 1 85 ? 2.397 -1.462 -24.126 1.00 59.16 85 SER A C 1
ATOM 639 O O . SER A 1 85 ? 2.717 -1.040 -25.231 1.00 59.16 85 SER A O 1
ATOM 641 N N . SER A 1 86 ? 1.124 -1.797 -23.875 1.00 61.22 86 SER A N 1
ATOM 642 C CA . SER A 1 86 ? 0.055 -1.696 -24.885 1.00 61.22 86 SER A CA 1
ATOM 643 C C . SER A 1 86 ? -0.592 -0.309 -24.986 1.00 61.22 86 SER A C 1
ATOM 645 O O . SER A 1 86 ? -1.233 -0.011 -25.991 1.00 61.22 86 SER A O 1
ATOM 647 N N . THR A 1 87 ? -0.434 0.546 -23.970 1.00 61.31 87 THR A N 1
ATOM 648 C CA . THR A 1 87 ? -1.040 1.890 -23.932 1.00 61.31 87 THR A CA 1
ATOM 649 C C . THR A 1 87 ? -0.162 2.989 -24.536 1.00 61.31 87 THR A C 1
ATOM 651 O O . THR A 1 87 ? -0.637 4.110 -24.686 1.00 61.31 87 THR A O 1
ATOM 654 N N . GLY A 1 88 ? 1.099 2.697 -24.884 1.00 58.78 88 GLY A N 1
ATOM 655 C CA . GLY A 1 88 ? 2.045 3.699 -25.404 1.00 58.78 88 GLY A CA 1
ATOM 656 C C . GLY A 1 88 ? 2.432 4.769 -24.375 1.00 58.78 88 GLY A C 1
ATOM 657 O O . GLY A 1 88 ? 2.846 5.873 -24.733 1.00 58.78 88 GLY A O 1
ATOM 658 N N . LEU A 1 89 ? 2.240 4.461 -23.093 1.00 62.34 89 LEU A N 1
ATOM 659 C CA . LEU A 1 89 ? 2.676 5.296 -21.990 1.00 62.34 89 LEU A CA 1
ATOM 660 C C . LEU A 1 89 ? 4.104 4.898 -21.653 1.00 62.34 89 LEU A C 1
ATOM 662 O O . LEU A 1 89 ? 4.338 3.801 -21.173 1.00 62.34 89 LEU A O 1
ATOM 666 N N . ASP A 1 90 ? 5.056 5.787 -21.896 1.00 62.66 90 ASP A N 1
ATOM 667 C CA . ASP A 1 90 ? 6.459 5.519 -21.598 1.00 62.66 90 ASP A CA 1
ATOM 668 C C . ASP A 1 90 ? 6.863 6.142 -20.261 1.00 62.66 90 ASP A C 1
ATOM 670 O O . ASP A 1 90 ? 6.263 7.113 -19.790 1.00 62.66 90 ASP A O 1
ATOM 674 N N . TYR A 1 91 ? 7.953 5.632 -19.684 1.00 67.88 91 TYR A N 1
ATOM 675 C CA . TYR A 1 91 ? 8.612 6.180 -18.492 1.00 67.88 91 TYR A CA 1
ATOM 676 C C . TYR A 1 91 ? 8.681 7.721 -18.481 1.00 67.88 91 TYR A C 1
ATOM 678 O O . TYR A 1 91 ? 8.342 8.354 -17.482 1.00 67.88 91 TYR A O 1
ATOM 686 N N . TYR A 1 92 ? 9.054 8.326 -19.615 1.00 64.56 92 TYR A N 1
ATOM 687 C CA . TYR A 1 92 ? 9.213 9.777 -19.753 1.00 64.56 92 TYR A CA 1
ATOM 688 C C . TYR A 1 92 ? 7.910 10.560 -19.533 1.00 64.56 92 TYR A C 1
ATOM 690 O O . TYR A 1 92 ? 7.942 11.689 -19.046 1.00 64.56 92 TYR A O 1
ATOM 698 N N . ARG A 1 93 ? 6.761 9.965 -19.861 1.00 66.00 93 ARG A N 1
ATOM 699 C CA . ARG A 1 93 ? 5.462 10.632 -19.754 1.00 66.00 93 ARG A CA 1
ATOM 700 C C . ARG A 1 93 ? 4.920 10.617 -18.317 1.00 66.00 93 ARG A C 1
ATOM 702 O O . ARG A 1 93 ? 4.383 11.612 -17.839 1.00 66.00 93 ARG A O 1
ATOM 709 N N . ILE A 1 94 ? 5.204 9.542 -17.576 1.00 64.44 94 ILE A N 1
ATOM 710 C CA . ILE A 1 94 ? 4.780 9.358 -16.176 1.00 64.44 94 ILE A CA 1
ATOM 711 C C . ILE A 1 94 ? 5.716 10.064 -15.170 1.00 64.44 94 ILE A C 1
ATOM 713 O O . ILE A 1 94 ? 5.283 10.405 -14.069 1.00 64.44 94 ILE A O 1
ATOM 717 N N . GLU A 1 95 ? 6.977 10.340 -15.523 1.00 59.56 95 GLU A N 1
ATOM 718 C CA . GLU A 1 95 ? 7.874 11.189 -14.710 1.00 59.56 95 GLU A CA 1
ATOM 719 C C . GLU A 1 95 ? 7.920 12.664 -15.163 1.00 59.56 95 GLU A C 1
ATOM 721 O O . GLU A 1 95 ? 8.540 13.500 -14.501 1.00 59.56 95 GLU A O 1
ATOM 726 N N . GLY A 1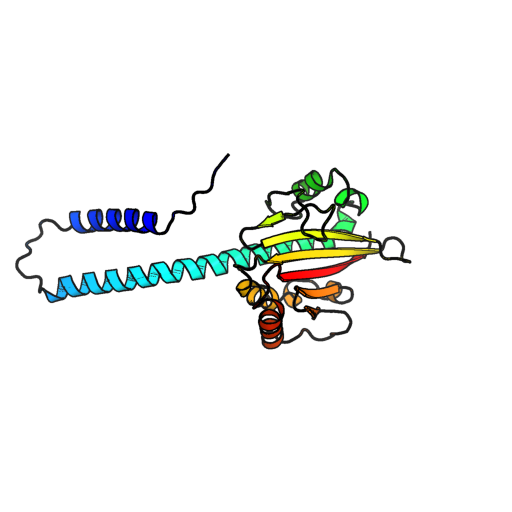 96 ? 7.244 13.006 -16.264 1.00 58.38 96 GLY A N 1
ATOM 727 C CA . GLY A 1 96 ? 7.193 14.356 -16.823 1.00 58.38 96 GLY A CA 1
ATOM 728 C C . GLY A 1 96 ? 6.275 15.329 -16.070 1.00 58.38 96 GLY A C 1
ATOM 729 O O . GLY A 1 96 ? 5.499 14.961 -15.184 1.00 58.38 96 GLY A O 1
ATOM 730 N N . ALA A 1 97 ? 6.331 16.610 -16.451 1.00 51.12 97 ALA A N 1
ATOM 731 C CA . ALA A 1 97 ? 5.471 17.656 -15.885 1.00 51.12 97 ALA A CA 1
ATOM 732 C C . ALA A 1 97 ? 3.965 17.366 -16.084 1.00 51.12 97 ALA A C 1
ATOM 734 O O . ALA A 1 97 ? 3.161 17.698 -15.208 1.00 51.12 97 ALA A O 1
ATOM 735 N N . ASP A 1 98 ? 3.622 16.666 -17.172 1.00 55.19 98 ASP A N 1
ATOM 736 C CA . ASP A 1 98 ? 2.254 16.335 -17.598 1.00 55.19 98 ASP A CA 1
ATOM 737 C C . ASP A 1 98 ? 1.728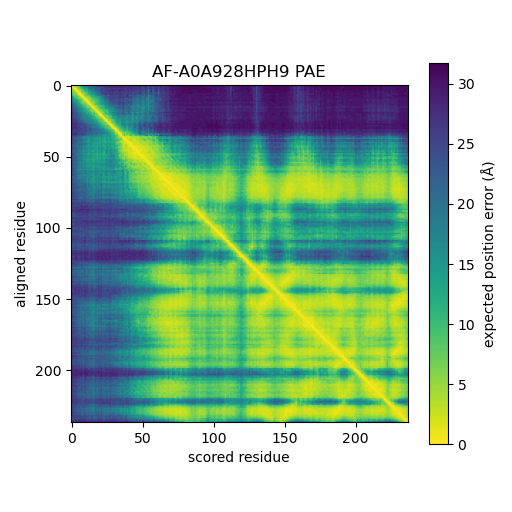 15.013 -17.015 1.00 55.19 98 ASP A C 1
ATOM 739 O O . ASP A 1 98 ? 0.563 14.660 -17.200 1.00 55.19 98 ASP A O 1
ATOM 743 N N . ALA A 1 99 ? 2.536 14.308 -16.214 1.00 59.75 99 ALA A N 1
ATOM 744 C CA . ALA A 1 99 ? 2.164 13.032 -15.603 1.00 59.75 99 ALA A CA 1
ATOM 745 C C . ALA A 1 99 ? 0.851 13.099 -14.803 1.00 59.75 99 ALA A C 1
ATOM 747 O O . ALA A 1 99 ? 0.169 12.095 -14.630 1.00 59.75 99 ALA A O 1
ATOM 748 N N . GLN A 1 100 ? 0.462 14.277 -14.299 1.00 57.41 100 GLN A N 1
ATOM 749 C CA . GLN A 1 100 ? -0.813 14.439 -13.593 1.00 57.41 100 GLN A CA 1
ATOM 750 C C . GLN A 1 100 ? -2.029 14.310 -14.505 1.00 57.41 100 GLN A C 1
ATOM 752 O O . GLN A 1 100 ? -3.072 13.849 -14.041 1.00 57.41 100 GLN A O 1
ATOM 757 N N . GLU A 1 101 ? -1.924 14.771 -15.747 1.00 61.94 101 GLU A N 1
ATOM 758 C CA . GLU A 1 101 ? -2.999 14.672 -16.729 1.00 61.94 101 GLU A CA 1
ATOM 759 C C . GLU A 1 101 ? -3.130 13.227 -17.183 1.00 61.94 101 GLU A C 1
ATOM 761 O O . GLU A 1 101 ? -4.225 12.686 -17.124 1.00 61.94 101 GLU A O 1
ATOM 766 N N . GLU A 1 102 ? -2.016 12.547 -17.436 1.00 64.12 102 GLU A N 1
ATOM 767 C CA . GLU A 1 102 ? -2.017 11.144 -17.855 1.00 64.12 102 GLU A CA 1
ATOM 768 C C . GLU A 1 102 ? -2.445 10.185 -16.738 1.00 64.12 102 GLU A C 1
ATOM 770 O O . GLU A 1 102 ? -3.278 9.305 -16.944 1.00 64.12 102 GLU A O 1
ATOM 775 N N . ILE A 1 103 ? -1.967 10.382 -15.505 1.00 66.62 103 ILE A N 1
ATOM 776 C CA . ILE A 1 103 ? -2.409 9.579 -14.352 1.00 66.62 103 ILE A CA 1
ATOM 777 C C . ILE A 1 103 ? -3.925 9.724 -14.138 1.00 66.62 103 ILE A C 1
ATOM 779 O O . ILE A 1 103 ? -4.580 8.759 -13.731 1.00 66.62 103 ILE A O 1
ATOM 783 N N . LYS A 1 104 ? -4.495 10.907 -14.413 1.00 66.69 104 LYS A N 1
ATOM 784 C CA . LYS A 1 104 ? -5.944 11.151 -14.344 1.00 66.69 104 LYS A CA 1
ATOM 785 C C . LYS A 1 104 ? -6.691 10.584 -15.550 1.00 66.69 104 LYS A C 1
ATOM 787 O O . LYS A 1 104 ? -7.730 9.964 -15.357 1.00 66.69 104 LYS A O 1
ATOM 792 N N . GLU A 1 105 ? -6.183 10.795 -16.758 1.00 65.06 105 GLU A N 1
ATOM 793 C CA . GLU A 1 105 ? -6.796 10.394 -18.029 1.00 65.06 105 GLU A CA 1
ATOM 794 C C . GLU A 1 105 ? -6.905 8.874 -18.136 1.00 65.06 105 GLU A C 1
ATOM 796 O O . GLU A 1 105 ? -7.982 8.338 -18.386 1.00 65.06 105 GLU A O 1
ATOM 801 N N . TYR A 1 106 ? -5.819 8.170 -17.827 1.00 64.69 106 TYR A N 1
ATOM 802 C CA . TYR A 1 106 ? -5.777 6.709 -17.823 1.00 64.69 106 TYR A CA 1
ATOM 803 C C . TYR A 1 106 ? -6.265 6.110 -16.498 1.00 64.69 106 TYR A C 1
ATOM 805 O O . TYR A 1 106 ? -6.241 4.893 -16.313 1.00 64.69 106 TYR A O 1
ATOM 813 N N . ASN A 1 107 ? -6.729 6.956 -15.568 1.00 67.00 107 ASN A N 1
ATOM 814 C CA . ASN A 1 107 ? -7.276 6.567 -14.272 1.00 67.00 107 ASN A CA 1
ATOM 815 C C . ASN A 1 107 ? -6.330 5.654 -13.464 1.00 67.00 107 ASN A C 1
ATOM 817 O O . ASN A 1 107 ? -6.789 4.796 -12.707 1.00 67.00 107 ASN A O 1
ATOM 821 N N . PHE A 1 108 ? -5.008 5.836 -13.599 1.00 66.56 108 PHE A N 1
ATOM 822 C CA . PHE A 1 108 ? -3.997 5.033 -12.896 1.00 66.56 108 PHE A CA 1
ATOM 823 C C . PHE A 1 108 ? -4.276 4.978 -11.408 1.00 66.56 108 PHE A C 1
ATOM 825 O O . PHE A 1 108 ? -4.190 3.920 -10.798 1.00 66.56 108 PHE A O 1
ATOM 832 N N . ILE A 1 109 ? -4.646 6.122 -10.837 1.00 65.81 109 ILE A N 1
ATOM 833 C CA . ILE A 1 109 ? -4.966 6.247 -9.427 1.00 65.81 109 ILE A CA 1
ATOM 834 C C . ILE A 1 109 ? -6.362 6.862 -9.298 1.00 65.81 109 ILE A C 1
ATOM 836 O O . ILE A 1 109 ? -6.531 8.082 -9.257 1.00 65.81 109 ILE A O 1
ATOM 840 N N . SER A 1 110 ? -7.372 5.990 -9.258 1.00 59.09 110 SER A N 1
ATOM 841 C CA . SER A 1 110 ? -8.788 6.369 -9.162 1.00 59.09 110 SER A CA 1
ATOM 842 C C . SER A 1 110 ? -9.098 7.312 -7.988 1.00 59.09 110 SER A C 1
ATOM 844 O O . SER A 1 110 ? -8.390 7.324 -6.976 1.00 59.09 110 SER A O 1
ATOM 846 N N . PRO A 1 111 ? -10.171 8.110 -8.120 1.00 57.91 111 PRO A N 1
ATOM 847 C CA . PRO A 1 111 ? -10.107 9.566 -8.175 1.00 57.91 111 PRO A CA 1
ATOM 848 C C . PRO A 1 111 ? -9.413 10.140 -6.939 1.00 57.91 111 PRO A C 1
ATOM 850 O O . PRO A 1 111 ? -10.037 10.426 -5.915 1.00 57.91 111 PRO A O 1
ATOM 853 N N . CYS A 1 112 ? -8.101 10.315 -7.034 1.00 62.91 112 CYS A N 1
ATOM 854 C CA . CYS A 1 112 ? -7.319 10.856 -5.941 1.00 62.91 112 CYS A CA 1
ATOM 855 C C . CYS A 1 112 ? -6.854 12.284 -6.246 1.00 62.91 112 CYS A C 1
ATOM 857 O O . CYS A 1 112 ? -6.505 12.628 -7.376 1.00 62.91 112 CYS A O 1
ATOM 859 N N . GLN A 1 113 ? -6.855 13.140 -5.224 1.00 63.16 113 GLN A N 1
ATOM 860 C CA . GLN A 1 113 ? -6.292 14.480 -5.331 1.00 63.16 113 GLN A CA 1
ATOM 861 C C . GLN A 1 113 ? -4.766 14.367 -5.346 1.00 63.16 113 GLN A C 1
ATOM 863 O O . GLN A 1 113 ? -4.155 14.049 -4.326 1.00 63.16 113 GLN A O 1
ATOM 868 N N . LEU A 1 114 ? -4.174 14.590 -6.521 1.00 65.69 114 LEU A N 1
ATOM 869 C CA . LEU A 1 114 ? -2.727 14.645 -6.701 1.00 65.69 114 LEU A CA 1
ATOM 870 C C . LEU A 1 114 ? -2.174 15.897 -6.012 1.00 65.69 114 LEU A C 1
ATOM 872 O O . LEU A 1 114 ? -2.507 17.017 -6.401 1.00 65.69 114 LEU A O 1
ATOM 876 N N . ASP A 1 115 ? -1.323 15.694 -5.016 1.00 61.94 115 ASP A N 1
ATOM 877 C CA . ASP A 1 115 ? -0.562 16.724 -4.319 1.00 61.94 115 ASP A CA 1
ATOM 878 C C . ASP A 1 115 ? 0.907 16.624 -4.774 1.00 61.94 115 ASP A C 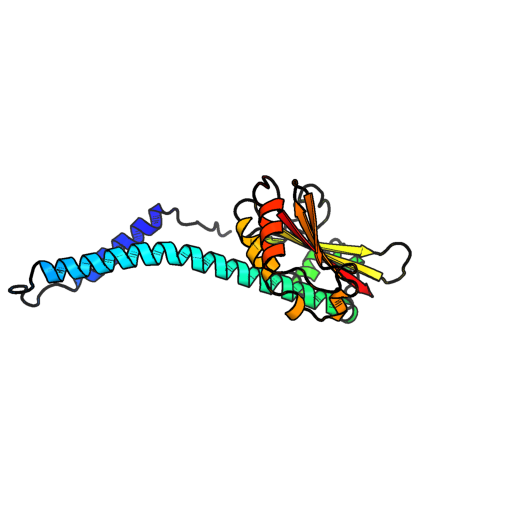1
ATOM 880 O O . ASP A 1 115 ? 1.458 15.529 -4.918 1.00 61.94 115 ASP A O 1
ATOM 884 N N . SER A 1 116 ? 1.544 17.760 -5.057 1.00 58.19 116 SER A N 1
ATOM 885 C CA . SER A 1 116 ? 2.973 17.829 -5.400 1.00 58.19 116 SER A CA 1
ATOM 886 C C . SER A 1 116 ? 3.880 17.828 -4.165 1.00 58.19 116 SER A C 1
ATOM 888 O O . SER A 1 116 ? 5.098 17.942 -4.291 1.00 58.19 116 SER A O 1
ATOM 890 N N . SER A 1 117 ? 3.296 17.758 -2.968 1.00 54.78 117 SER A N 1
ATOM 891 C CA . SER A 1 117 ? 4.021 17.753 -1.702 1.00 54.78 117 SER A CA 1
ATOM 892 C C . SER A 1 117 ? 4.786 16.440 -1.510 1.00 54.78 117 SER A C 1
ATOM 894 O O . SER A 1 117 ? 4.198 15.364 -1.426 1.00 54.78 117 SER A O 1
ATOM 896 N N . ALA A 1 118 ? 6.113 16.538 -1.426 1.00 48.50 118 ALA A N 1
ATOM 897 C CA . ALA A 1 118 ? 7.008 15.409 -1.208 1.00 48.50 118 ALA A CA 1
ATOM 898 C C . ALA A 1 118 ? 6.907 14.867 0.231 1.00 48.50 118 ALA A C 1
ATOM 900 O O . ALA A 1 118 ? 7.063 15.607 1.204 1.00 48.50 118 ALA A O 1
ATOM 901 N N . ILE A 1 119 ? 6.745 13.550 0.370 1.00 49.03 119 ILE A N 1
ATOM 902 C CA . ILE A 1 119 ? 7.126 12.815 1.589 1.00 49.03 119 ILE A CA 1
ATOM 903 C C . ILE A 1 119 ? 8.659 12.963 1.757 1.00 49.03 119 ILE A C 1
ATOM 905 O O . ILE A 1 119 ? 9.362 13.046 0.746 1.00 49.03 119 ILE A O 1
ATOM 909 N N . PRO A 1 120 ? 9.237 12.981 2.976 1.00 43.34 120 PRO A N 1
ATOM 910 C CA . PRO A 1 120 ? 10.691 12.930 3.153 1.00 43.34 120 PRO A CA 1
ATOM 911 C C . PRO A 1 120 ? 11.295 11.719 2.412 1.00 43.34 120 PRO A C 1
ATOM 913 O O . PRO A 1 120 ? 11.020 10.578 2.772 1.00 43.34 120 PRO A O 1
ATOM 916 N N . GLY A 1 121 ? 12.083 11.970 1.359 1.00 46.81 121 GLY A N 1
ATOM 917 C CA . GLY A 1 121 ? 12.635 10.941 0.457 1.00 46.81 121 GLY A CA 1
ATOM 918 C C . GLY A 1 121 ? 11.873 10.734 -0.865 1.00 46.81 121 GLY A C 1
ATOM 919 O O . GLY A 1 121 ? 12.343 9.994 -1.724 1.00 46.81 121 GLY A O 1
ATOM 920 N N . ALA A 1 122 ? 10.740 11.414 -1.059 1.00 51.44 122 ALA A N 1
ATOM 921 C CA . ALA A 1 122 ? 9.907 11.386 -2.263 1.00 51.44 122 ALA A CA 1
ATOM 922 C C . ALA A 1 122 ? 9.921 12.737 -3.011 1.00 51.44 122 ALA A C 1
ATOM 924 O O . ALA A 1 122 ? 8.896 13.197 -3.513 1.00 51.44 122 ALA A O 1
ATOM 925 N N . SER A 1 123 ? 11.070 13.412 -3.063 1.00 46.06 123 SER A N 1
ATOM 926 C CA . SER A 1 123 ? 11.229 14.648 -3.835 1.00 46.06 123 SER A CA 1
ATOM 927 C C . SER A 1 123 ? 11.008 14.373 -5.328 1.00 46.06 123 SER A C 1
ATOM 929 O O . SER A 1 123 ? 11.804 13.656 -5.929 1.00 46.06 123 SER A O 1
ATOM 931 N N . GLY A 1 124 ? 9.941 14.939 -5.906 1.00 55.28 124 GLY A N 1
ATOM 932 C CA . GLY A 1 124 ? 9.646 14.893 -7.346 1.00 55.28 124 GLY A CA 1
ATOM 933 C C . GLY A 1 124 ? 8.451 14.027 -7.765 1.00 55.28 124 GLY A C 1
ATOM 934 O O . GLY A 1 124 ? 8.000 14.156 -8.898 1.00 55.28 124 GLY A O 1
ATOM 935 N N . TYR A 1 125 ? 7.889 13.201 -6.876 1.00 61.25 125 TYR A N 1
ATOM 936 C CA . TYR A 1 125 ? 6.782 12.299 -7.228 1.00 61.25 125 TYR A CA 1
ATOM 937 C C . TYR A 1 125 ? 5.419 12.910 -6.890 1.00 61.25 125 TYR A C 1
ATOM 939 O O . TYR A 1 125 ? 5.265 13.615 -5.891 1.00 61.25 125 TYR A O 1
ATOM 947 N N . LYS A 1 126 ? 4.406 12.625 -7.715 1.00 65.12 126 LYS A N 1
ATOM 948 C CA . LYS A 1 126 ? 3.025 13.055 -7.460 1.00 65.12 126 LYS A CA 1
ATOM 949 C C . LYS A 1 126 ? 2.384 12.102 -6.450 1.00 65.12 126 LYS A C 1
ATOM 951 O O . LYS A 1 126 ? 2.288 10.901 -6.699 1.00 65.12 126 LYS A O 1
ATOM 956 N N . VAL A 1 127 ? 1.960 12.639 -5.308 1.00 71.12 127 VAL A N 1
ATOM 957 C CA . VAL A 1 127 ? 1.410 11.860 -4.195 1.00 71.12 127 VAL A CA 1
ATOM 958 C C . VAL A 1 127 ? -0.112 11.924 -4.219 1.00 71.12 127 VAL A C 1
ATOM 960 O O . VAL A 1 127 ? -0.721 12.987 -4.312 1.00 71.12 127 VAL A O 1
ATOM 963 N N . CYS A 1 128 ? -0.739 10.764 -4.109 1.00 76.38 128 CYS A N 1
ATOM 964 C CA . CYS A 1 128 ? -2.173 10.587 -4.015 1.00 76.38 128 CYS A CA 1
ATOM 965 C C . CYS A 1 128 ? -2.587 10.409 -2.552 1.00 76.38 128 CYS A C 1
ATOM 967 O O . CYS A 1 128 ? -2.310 9.373 -1.946 1.00 76.38 128 CYS A O 1
ATOM 969 N N . ARG A 1 129 ? -3.288 11.394 -1.979 1.00 76.38 129 ARG A N 1
ATOM 970 C CA . ARG A 1 129 ? -3.803 11.309 -0.605 1.00 76.38 129 ARG A CA 1
ATOM 971 C C . ARG A 1 129 ? -5.139 10.559 -0.537 1.00 76.38 129 ARG A C 1
ATOM 973 O O . ARG A 1 129 ? -6.150 10.985 -1.094 1.00 76.38 129 ARG A O 1
ATOM 980 N N . LEU A 1 130 ? -5.153 9.456 0.201 1.00 75.81 130 LEU A N 1
ATOM 981 C CA . LEU A 1 130 ? -6.317 8.622 0.493 1.00 75.81 130 LEU A CA 1
ATOM 982 C C . LEU A 1 130 ? -6.770 8.784 1.957 1.00 75.81 130 LEU A C 1
ATOM 984 O O . LEU A 1 130 ? -5.985 9.158 2.827 1.00 75.81 130 LEU A O 1
ATOM 988 N N . PRO A 1 131 ? -8.012 8.396 2.302 1.00 76.06 131 PRO A N 1
ATOM 989 C CA . PRO A 1 131 ? -8.488 8.415 3.690 1.00 76.06 131 PRO A CA 1
ATOM 990 C C . PRO A 1 131 ? -7.697 7.532 4.672 1.00 76.06 131 PRO A C 1
ATOM 992 O O . PRO A 1 131 ? -7.872 7.668 5.884 1.00 76.06 131 PRO A O 1
ATOM 995 N N . LEU A 1 132 ? -6.902 6.582 4.167 1.00 81.25 132 LEU A N 1
ATOM 996 C CA . LEU A 1 132 ? -6.102 5.649 4.966 1.00 81.25 132 LEU A CA 1
ATOM 997 C C . LEU A 1 132 ? -4.598 5.966 4.971 1.00 81.25 132 LEU A C 1
ATOM 999 O O . LEU A 1 132 ? -3.857 5.386 5.766 1.00 81.25 132 LEU A O 1
ATOM 1003 N N . GLY A 1 133 ? -4.138 6.843 4.082 1.00 81.50 133 GLY A N 1
ATOM 1004 C CA . GLY A 1 133 ? -2.728 6.916 3.736 1.00 81.50 133 GLY A CA 1
ATOM 1005 C C . GLY A 1 133 ? -2.460 7.749 2.495 1.00 81.50 133 GLY A C 1
ATOM 1006 O O . GLY A 1 133 ? -3.310 8.488 2.016 1.00 81.50 133 GLY A O 1
ATOM 1007 N N . GLU A 1 134 ? -1.270 7.590 1.957 1.00 81.31 134 GLU A N 1
ATOM 1008 C CA . GLU A 1 134 ? -0.799 8.228 0.743 1.00 81.31 134 GLU A CA 1
ATOM 1009 C C . GLU A 1 134 ? -0.241 7.152 -0.181 1.00 81.31 134 GLU A C 1
ATOM 1011 O O . GLU A 1 134 ? 0.376 6.191 0.275 1.00 81.31 134 GLU A O 1
ATOM 1016 N N . GLN A 1 135 ? -0.461 7.291 -1.480 1.00 82.44 135 GLN A N 1
ATOM 1017 C CA . GLN A 1 135 ? 0.062 6.373 -2.481 1.00 82.44 135 GLN A CA 1
ATOM 1018 C C . GLN A 1 135 ? 0.779 7.139 -3.577 1.00 82.44 135 GLN A C 1
ATOM 1020 O O . GLN A 1 135 ? 0.425 8.276 -3.874 1.00 82.44 135 GLN A O 1
ATOM 1025 N N . TYR A 1 136 ? 1.800 6.541 -4.165 1.00 78.56 136 TYR A N 1
ATOM 1026 C CA . TYR A 1 136 ? 2.498 7.137 -5.293 1.00 78.56 136 TYR A CA 1
ATOM 1027 C C . TYR A 1 136 ? 3.152 6.060 -6.145 1.00 78.56 136 TYR A C 1
ATOM 1029 O O . TYR A 1 136 ? 3.298 4.901 -5.747 1.00 78.56 136 TYR A O 1
ATOM 1037 N N . ILE A 1 137 ? 3.512 6.479 -7.345 1.00 77.44 137 ILE A N 1
ATOM 1038 C CA . ILE A 1 137 ? 4.070 5.651 -8.399 1.00 77.44 137 ILE A CA 1
ATOM 1039 C C . ILE A 1 137 ? 5.501 6.108 -8.630 1.00 77.44 137 ILE A C 1
ATOM 1041 O O . ILE A 1 137 ? 5.777 7.308 -8.615 1.00 77.44 137 ILE A O 1
ATOM 1045 N N . LYS A 1 138 ? 6.396 5.154 -8.855 1.00 78.81 138 LYS A N 1
ATOM 1046 C CA . LYS A 1 138 ? 7.737 5.411 -9.361 1.00 78.81 138 LYS A CA 1
ATOM 1047 C C . LYS A 1 138 ? 8.057 4.384 -10.431 1.00 78.81 138 LYS A C 1
ATOM 1049 O O . LYS A 1 138 ? 7.803 3.200 -10.235 1.00 78.81 138 LYS A O 1
ATOM 1054 N N . ILE A 1 139 ? 8.634 4.831 -11.532 1.00 77.69 139 ILE A N 1
ATOM 1055 C CA . ILE A 1 139 ? 9.116 3.948 -12.588 1.00 77.69 139 ILE A CA 1
ATOM 1056 C C . ILE A 1 139 ? 10.616 4.175 -12.665 1.00 77.69 139 ILE A C 1
ATOM 1058 O O . ILE A 1 139 ? 11.060 5.311 -12.643 1.00 77.69 139 ILE A O 1
ATOM 1062 N N . VAL A 1 140 ? 11.418 3.116 -12.673 1.00 78.81 140 VAL A N 1
ATOM 1063 C CA . VAL A 1 140 ? 12.879 3.246 -12.665 1.00 78.81 140 VAL A CA 1
ATOM 1064 C C . VAL A 1 140 ? 13.459 2.435 -13.815 1.00 78.81 140 VAL A C 1
ATOM 1066 O O . VAL A 1 140 ? 13.192 1.233 -13.874 1.00 78.81 140 VAL A O 1
ATOM 1069 N N . PRO A 1 141 ? 14.251 3.036 -14.722 1.00 79.75 141 PRO A N 1
ATOM 1070 C CA . PRO A 1 141 ? 14.970 2.264 -15.727 1.00 79.75 141 PRO A CA 1
ATOM 1071 C C . PRO A 1 141 ? 15.962 1.320 -15.040 1.00 79.75 141 PRO A C 1
ATOM 1073 O O . PRO A 1 141 ? 16.667 1.710 -14.106 1.00 79.75 141 PRO A O 1
ATOM 1076 N N . MET A 1 142 ? 16.014 0.064 -15.481 1.00 79.25 142 MET A N 1
ATOM 1077 C CA . MET A 1 142 ? 16.959 -0.901 -14.926 1.00 79.25 142 MET A CA 1
ATOM 1078 C C . MET A 1 142 ? 18.349 -0.688 -15.522 1.00 79.25 142 MET A C 1
ATOM 1080 O O . MET A 1 142 ? 18.548 -0.777 -16.732 1.00 79.25 142 MET A O 1
ATOM 1084 N N . GLU A 1 143 ? 19.330 -0.441 -14.656 1.00 81.12 143 GLU A N 1
ATOM 1085 C CA . GLU A 1 143 ? 20.714 -0.237 -15.075 1.00 81.12 143 GLU A CA 1
ATOM 1086 C C . GLU A 1 143 ? 21.246 -1.468 -15.829 1.00 81.12 143 GLU A C 1
ATOM 1088 O O . GLU A 1 143 ? 21.121 -2.610 -15.376 1.00 81.12 143 GLU A O 1
ATOM 1093 N N . GLY A 1 144 ? 21.813 -1.234 -17.015 1.00 80.12 144 GLY A N 1
ATOM 1094 C CA . GLY A 1 144 ? 22.398 -2.280 -17.854 1.00 80.12 144 GLY A CA 1
ATOM 1095 C C . GLY A 1 144 ? 21.403 -3.132 -18.650 1.00 80.12 144 GLY A C 1
ATOM 1096 O O . GLY A 1 144 ? 21.821 -4.137 -19.225 1.00 80.12 144 GLY A O 1
ATOM 1097 N N . ARG A 1 145 ? 20.109 -2.775 -18.708 1.00 78.62 145 ARG A N 1
ATOM 1098 C CA . ARG A 1 145 ? 19.135 -3.448 -19.584 1.00 78.62 145 ARG A CA 1
ATOM 1099 C C . ARG A 1 145 ? 18.252 -2.453 -20.332 1.00 78.62 145 ARG A C 1
ATOM 1101 O O . ARG A 1 145 ? 17.454 -1.746 -19.725 1.00 78.62 145 ARG A O 1
ATOM 1108 N N . GLU A 1 146 ? 18.372 -2.444 -21.656 1.00 76.50 146 GLU A N 1
ATOM 1109 C CA . GLU A 1 146 ? 17.531 -1.617 -22.524 1.00 76.50 146 GLU A CA 1
ATOM 1110 C C . GLU A 1 146 ? 16.060 -2.052 -22.446 1.00 76.50 146 GLU A C 1
ATOM 1112 O O . GLU A 1 146 ? 15.754 -3.243 -22.345 1.00 76.50 146 GLU A O 1
ATOM 1117 N N . ASN A 1 147 ? 15.155 -1.070 -22.467 1.00 76.38 147 ASN A N 1
ATOM 1118 C CA . ASN A 1 147 ? 13.695 -1.236 -22.445 1.00 76.38 147 ASN A CA 1
ATOM 1119 C C . ASN A 1 147 ? 13.136 -2.024 -21.248 1.00 76.38 147 ASN A C 1
ATOM 1121 O O . ASN A 1 147 ? 12.009 -2.510 -21.303 1.00 76.38 147 ASN A O 1
ATOM 1125 N N . MET A 1 148 ? 13.896 -2.154 -20.158 1.00 78.88 148 MET A N 1
ATOM 1126 C CA . MET A 1 148 ? 13.424 -2.760 -18.916 1.00 78.88 148 MET A CA 1
ATOM 1127 C C . MET A 1 148 ? 13.231 -1.713 -17.827 1.00 78.88 148 MET A C 1
ATOM 1129 O O . MET A 1 148 ? 14.154 -0.972 -17.483 1.00 78.88 148 MET A O 1
ATOM 1133 N N . TYR A 1 149 ? 12.047 -1.723 -17.222 1.00 78.50 149 TYR A N 1
ATOM 1134 C CA . TYR A 1 149 ? 11.662 -0.778 -16.181 1.00 78.50 149 TYR A CA 1
ATOM 1135 C C . TYR A 1 149 ? 11.136 -1.511 -14.947 1.00 78.50 149 TYR A C 1
ATOM 1137 O O . TYR A 1 149 ? 10.431 -2.516 -15.041 1.00 78.50 149 TYR A O 1
ATOM 1145 N N . SER A 1 150 ? 11.490 -0.993 -13.775 1.00 82.25 150 SER A N 1
ATOM 1146 C CA . SER A 1 150 ? 10.920 -1.370 -12.485 1.00 82.25 150 SER A CA 1
ATOM 1147 C C . SER A 1 150 ? 9.760 -0.427 -12.177 1.00 82.25 150 SER A C 1
ATOM 1149 O O . SER A 1 150 ? 9.950 0.773 -11.985 1.00 82.25 150 SER A O 1
ATOM 1151 N N . TYR A 1 151 ? 8.551 -0.976 -12.167 1.00 80.44 151 TYR A N 1
ATOM 1152 C CA . TYR A 1 151 ? 7.319 -0.290 -11.808 1.00 80.44 151 TYR A CA 1
ATOM 1153 C C . TYR A 1 151 ? 7.077 -0.492 -10.319 1.00 80.44 151 TYR A C 1
ATOM 1155 O O . TYR A 1 151 ? 6.713 -1.581 -9.870 1.00 80.44 151 TYR A O 1
ATOM 1163 N N . MET A 1 152 ? 7.289 0.567 -9.548 1.00 83.50 152 MET A N 1
ATOM 1164 C CA . MET A 1 152 ? 7.144 0.567 -8.104 1.00 83.50 152 MET A CA 1
ATOM 1165 C C . MET A 1 152 ? 5.870 1.313 -7.700 1.00 83.50 152 MET A C 1
ATOM 1167 O O . MET A 1 152 ? 5.684 2.496 -7.992 1.00 83.50 152 MET A O 1
ATOM 1171 N N . TYR A 1 153 ? 5.003 0.628 -6.966 1.00 85.00 153 TYR A N 1
ATOM 1172 C CA . TYR A 1 153 ? 3.805 1.191 -6.366 1.00 85.00 153 TYR A CA 1
ATOM 1173 C C . TYR A 1 153 ? 3.948 1.254 -4.851 1.00 85.00 153 TYR A C 1
ATOM 1175 O O . TYR A 1 153 ? 4.129 0.228 -4.191 1.00 85.00 153 TYR A O 1
ATOM 1183 N N . PHE A 1 154 ? 3.844 2.458 -4.299 1.00 86.25 154 PHE A N 1
ATOM 1184 C CA . PHE A 1 154 ? 4.005 2.716 -2.876 1.00 86.25 154 PHE A CA 1
ATOM 1185 C C . PHE A 1 154 ? 2.653 3.007 -2.245 1.00 86.25 154 PHE A C 1
ATOM 1187 O O . PHE A 1 154 ? 1.927 3.887 -2.698 1.00 86.25 154 PHE A O 1
ATOM 1194 N N . VAL A 1 155 ? 2.351 2.314 -1.151 1.00 88.56 155 VAL A N 1
ATOM 1195 C CA . VAL A 1 155 ? 1.181 2.558 -0.305 1.00 88.56 155 VAL A CA 1
ATOM 1196 C C . VAL A 1 155 ? 1.670 2.838 1.106 1.00 88.56 155 VAL A C 1
ATOM 1198 O O . VAL A 1 155 ? 2.053 1.930 1.840 1.00 88.56 155 VAL A O 1
ATOM 1201 N N . THR A 1 156 ? 1.670 4.107 1.485 1.00 87.38 156 THR A N 1
ATOM 1202 C CA . THR A 1 156 ? 2.095 4.598 2.795 1.00 87.38 156 THR A CA 1
ATOM 1203 C C . THR A 1 156 ? 0.875 4.803 3.677 1.00 87.38 156 THR A C 1
ATOM 1205 O O . THR A 1 156 ? 0.028 5.642 3.404 1.00 87.38 156 THR A O 1
ATOM 1208 N N . LEU A 1 157 ? 0.770 4.051 4.762 1.00 86.94 157 LEU A N 1
ATOM 1209 C CA . LEU A 1 157 ? -0.297 4.206 5.742 1.00 86.94 157 LEU A CA 1
ATOM 1210 C C . LEU A 1 157 ? 0.048 5.318 6.733 1.00 86.94 157 LEU A C 1
ATOM 1212 O O . LEU A 1 157 ? 1.194 5.432 7.182 1.00 86.94 157 LEU A O 1
ATOM 1216 N N . THR A 1 158 ? -0.962 6.097 7.129 1.00 83.44 158 THR A N 1
ATOM 1217 C CA . THR A 1 158 ? -0.808 7.025 8.255 1.00 83.44 158 THR A CA 1
ATOM 1218 C C . THR A 1 158 ? -0.639 6.244 9.565 1.00 83.44 158 THR A C 1
ATOM 1220 O O . THR A 1 158 ? -1.223 5.164 9.705 1.00 83.44 158 THR A O 1
ATOM 1223 N N . PRO A 1 159 ? 0.069 6.787 10.575 1.00 78.44 159 PRO A N 1
ATOM 1224 C CA . PRO A 1 159 ? 0.243 6.116 11.869 1.00 78.44 159 PRO A CA 1
ATOM 1225 C C . PRO A 1 159 ? -1.082 5.698 12.528 1.00 78.44 159 PRO A C 1
ATOM 1227 O O . PRO A 1 159 ? -1.193 4.617 13.097 1.00 78.44 159 PRO A O 1
ATOM 1230 N N . SER A 1 160 ? -2.131 6.512 12.368 1.00 79.31 160 SER A N 1
ATOM 1231 C CA . SER A 1 160 ? -3.485 6.229 12.866 1.00 79.31 160 SER A CA 1
ATOM 1232 C C . SER A 1 160 ? -4.161 5.006 12.234 1.00 79.31 160 SER A C 1
ATOM 1234 O O . SER A 1 160 ? -5.106 4.469 12.806 1.00 79.31 160 SER A O 1
ATOM 1236 N N . ASN A 1 161 ? -3.700 4.570 11.061 1.00 82.31 161 ASN A N 1
ATOM 1237 C CA . ASN A 1 161 ? -4.266 3.462 10.298 1.00 82.31 161 ASN A CA 1
ATOM 1238 C C . ASN A 1 161 ? -3.296 2.273 10.198 1.00 82.31 161 ASN A C 1
ATOM 1240 O O . ASN A 1 161 ? -3.522 1.378 9.388 1.00 82.31 161 ASN A O 1
ATOM 1244 N N . ALA A 1 162 ? -2.243 2.214 11.022 1.00 75.88 162 ALA A N 1
ATOM 1245 C CA . ALA A 1 162 ? -1.253 1.133 10.983 1.00 75.88 162 ALA A CA 1
ATOM 1246 C C . ALA A 1 162 ? -1.871 -0.273 11.157 1.00 75.88 162 ALA A C 1
ATOM 1248 O O . ALA A 1 162 ? -1.378 -1.243 10.586 1.00 75.88 162 ALA A O 1
ATOM 1249 N N . GLU A 1 163 ? -3.002 -0.385 11.863 1.00 77.75 163 GLU A N 1
ATOM 1250 C CA . GLU A 1 163 ? -3.771 -1.633 12.014 1.00 77.75 163 GLU A CA 1
ATOM 1251 C C . GLU A 1 163 ? -4.202 -2.247 10.665 1.00 77.75 163 GLU A C 1
ATOM 1253 O O . GLU A 1 163 ? -4.283 -3.471 10.526 1.00 77.75 163 GLU A O 1
ATOM 1258 N N . VAL A 1 164 ? -4.440 -1.402 9.653 1.00 85.25 164 VAL A N 1
ATOM 1259 C CA . VAL A 1 164 ? -4.885 -1.796 8.306 1.00 85.25 164 VAL A CA 1
ATOM 1260 C C . VAL A 1 164 ? -3.820 -2.591 7.557 1.00 85.25 164 VAL A C 1
ATOM 1262 O O . VAL A 1 164 ? -4.163 -3.418 6.712 1.00 85.25 164 VAL A O 1
ATOM 1265 N N . CYS A 1 165 ? -2.538 -2.401 7.876 1.00 87.75 165 CYS A N 1
ATOM 1266 C CA . CYS A 1 165 ? -1.464 -3.073 7.152 1.00 87.75 165 CYS A CA 1
ATOM 1267 C C . CYS A 1 165 ? -1.611 -4.601 7.207 1.00 87.75 165 CYS A C 1
ATOM 1269 O O . CYS A 1 165 ? -1.419 -5.262 6.192 1.00 87.75 165 CYS A O 1
ATOM 1271 N N . SER A 1 166 ? -2.065 -5.164 8.333 1.00 87.06 166 SER A N 1
ATOM 1272 C CA . SER A 1 166 ? -2.276 -6.611 8.455 1.00 87.06 166 SER A CA 1
ATOM 1273 C C . SER A 1 166 ? -3.298 -7.124 7.438 1.00 87.06 166 SER A C 1
ATOM 1275 O O . SER A 1 166 ? -3.011 -8.077 6.720 1.00 87.06 166 SER A O 1
ATOM 1277 N N . ALA A 1 167 ? -4.436 -6.436 7.317 1.00 86.88 167 ALA A N 1
ATOM 1278 C CA . ALA A 1 167 ? -5.510 -6.774 6.392 1.00 86.88 167 ALA A CA 1
ATOM 1279 C C . ALA A 1 167 ? -5.109 -6.582 4.923 1.00 86.88 167 ALA A C 1
ATOM 1281 O O . ALA A 1 167 ? -5.534 -7.350 4.063 1.00 86.88 167 ALA A O 1
ATOM 1282 N N . LEU A 1 168 ? -4.279 -5.576 4.630 1.00 88.25 168 LEU A N 1
ATOM 1283 C CA . LEU A 1 168 ? -3.779 -5.355 3.276 1.00 88.25 168 LEU A CA 1
ATOM 1284 C C . LEU A 1 168 ? -2.767 -6.434 2.873 1.00 88.25 168 LEU A C 1
ATOM 1286 O O . LEU A 1 168 ? -2.821 -6.937 1.757 1.00 88.25 168 LEU A O 1
ATOM 1290 N N . LEU A 1 169 ? -1.867 -6.842 3.772 1.00 87.31 169 LEU A N 1
ATOM 1291 C CA . LEU A 1 169 ? -0.882 -7.886 3.477 1.00 87.31 169 LEU A CA 1
ATOM 1292 C C . LEU A 1 169 ? -1.514 -9.276 3.330 1.00 87.31 169 LEU A C 1
ATOM 1294 O O . LEU A 1 169 ? -1.024 -10.101 2.557 1.00 87.31 169 LEU A O 1
ATOM 1298 N N . THR A 1 170 ? -2.598 -9.552 4.054 1.00 87.75 170 THR A N 1
ATOM 1299 C CA . THR A 1 170 ? -3.333 -10.823 3.975 1.00 87.75 170 THR A CA 1
ATOM 1300 C C . THR A 1 170 ? -4.427 -10.829 2.906 1.00 87.75 170 THR A C 1
ATOM 1302 O O . THR A 1 170 ? -5.206 -11.774 2.849 1.00 87.75 170 THR A O 1
ATOM 1305 N N . ALA A 1 171 ? -4.468 -9.827 2.020 1.00 86.12 171 ALA A N 1
ATOM 1306 C CA . ALA A 1 171 ? -5.514 -9.676 1.007 1.00 86.12 171 ALA A CA 1
ATOM 1307 C C . ALA A 1 171 ? -5.525 -10.750 -0.101 1.00 86.12 171 ALA A C 1
ATOM 1309 O O . ALA A 1 171 ? -6.459 -10.736 -0.908 1.00 86.12 171 ALA A O 1
ATOM 1310 N N . GLY A 1 172 ? -4.525 -11.642 -0.137 1.00 85.56 172 GLY A N 1
ATOM 1311 C CA . GLY A 1 172 ? -4.398 -12.721 -1.124 1.00 85.56 172 GLY A CA 1
ATOM 1312 C C . GLY A 1 172 ? -3.889 -12.239 -2.482 1.00 85.56 172 GLY A C 1
ATOM 1313 O O . GLY A 1 172 ? -4.447 -12.598 -3.511 1.00 85.56 172 GLY A O 1
ATOM 1314 N N . TRP A 1 173 ? -2.861 -11.385 -2.502 1.00 85.75 173 TRP A N 1
ATOM 1315 C CA . TRP A 1 173 ? -2.308 -10.811 -3.740 1.00 85.75 173 TRP A CA 1
ATOM 1316 C C . TRP A 1 173 ? -1.837 -11.858 -4.754 1.00 85.75 173 TRP A C 1
ATOM 1318 O O . TRP A 1 173 ? -1.800 -11.582 -5.948 1.00 85.75 173 TRP A O 1
ATOM 1328 N N . GLU A 1 174 ? -1.519 -13.056 -4.280 1.00 80.06 174 GLU A N 1
ATOM 1329 C CA . GLU A 1 174 ? -1.128 -14.204 -5.091 1.00 80.06 174 GLU A CA 1
ATOM 1330 C C . GLU A 1 174 ? -2.255 -14.724 -5.988 1.00 80.06 174 GLU A C 1
ATOM 1332 O O . GLU A 1 174 ? -1.985 -15.214 -7.074 1.00 80.06 174 GLU A O 1
ATOM 1337 N N . GLU A 1 175 ? -3.509 -14.596 -5.557 1.00 83.69 175 GLU A N 1
ATOM 1338 C CA . GLU A 1 175 ? -4.681 -15.007 -6.342 1.00 83.69 175 GLU A CA 1
ATOM 1339 C C . GLU A 1 175 ? -5.192 -13.873 -7.241 1.00 83.69 175 GLU A C 1
ATOM 1341 O O . GLU A 1 175 ? -5.865 -14.106 -8.242 1.00 83.69 175 GLU A O 1
ATOM 1346 N N . LEU A 1 176 ? -4.902 -12.626 -6.864 1.00 85.94 176 LEU A N 1
ATOM 1347 C CA . LEU A 1 176 ? -5.428 -11.433 -7.531 1.00 85.94 176 LEU A CA 1
ATOM 1348 C C . LEU A 1 176 ? -4.585 -10.987 -8.726 1.00 85.94 176 LEU A C 1
ATOM 1350 O O . LEU A 1 176 ? -5.098 -10.281 -9.597 1.00 85.94 176 LEU A O 1
ATOM 1354 N N . LEU A 1 177 ? -3.302 -11.346 -8.738 1.00 83.25 177 LEU A N 1
ATOM 1355 C CA . LEU A 1 177 ? -2.349 -10.992 -9.784 1.00 83.25 177 LEU A CA 1
ATOM 1356 C C . LEU A 1 177 ? -1.886 -12.253 -10.524 1.00 83.25 177 LEU A C 1
ATOM 1358 O O . LEU A 1 177 ? -1.753 -13.302 -9.893 1.00 83.25 177 LEU A O 1
ATOM 1362 N N . PRO A 1 178 ? -1.606 -12.173 -11.838 1.00 82.69 178 PRO A N 1
ATOM 1363 C CA . PRO A 1 178 ? -1.068 -13.306 -12.580 1.00 82.69 178 PRO A CA 1
ATOM 1364 C C . PRO A 1 178 ? 0.247 -13.807 -11.973 1.00 82.69 178 PRO A C 1
ATOM 1366 O O . PRO A 1 178 ? 1.110 -13.011 -11.599 1.00 82.69 178 PRO A O 1
ATOM 1369 N N . ASN A 1 179 ? 0.435 -15.128 -11.941 1.00 77.88 179 ASN A N 1
ATOM 1370 C CA . ASN A 1 179 ? 1.646 -15.754 -11.394 1.00 77.88 179 ASN A CA 1
ATOM 1371 C C . ASN A 1 179 ? 2.937 -15.257 -12.066 1.00 77.88 179 ASN A C 1
ATOM 1373 O O . ASN A 1 179 ? 3.979 -15.176 -11.421 1.00 77.88 179 ASN A O 1
ATOM 1377 N N . ASP A 1 180 ? 2.873 -14.864 -13.338 1.00 79.25 180 ASP A N 1
ATOM 1378 C CA . ASP A 1 180 ? 4.040 -14.386 -14.082 1.00 79.25 180 ASP A CA 1
ATOM 1379 C C . ASP A 1 180 ? 4.614 -13.085 -13.513 1.00 79.25 180 ASP A C 1
ATOM 1381 O O . ASP A 1 180 ? 5.825 -12.874 -13.546 1.00 79.25 180 ASP A O 1
ATOM 1385 N N . TRP A 1 181 ? 3.780 -12.236 -12.911 1.00 79.06 181 TRP A N 1
ATOM 1386 C CA . TRP A 1 181 ? 4.219 -10.953 -12.351 1.00 79.06 181 TRP A CA 1
ATOM 1387 C C . TRP A 1 181 ? 5.163 -11.157 -11.181 1.00 79.06 181 TRP A C 1
ATOM 1389 O O . TRP A 1 181 ? 6.125 -10.422 -10.985 1.00 79.06 181 TRP A O 1
ATOM 1399 N N . TRP A 1 182 ? 4.908 -12.214 -10.430 1.00 77.81 182 TRP A N 1
ATOM 1400 C CA . TRP A 1 182 ? 5.663 -12.607 -9.264 1.00 77.81 182 TRP A CA 1
ATOM 1401 C C . TRP A 1 182 ? 7.023 -13.228 -9.592 1.00 77.81 182 TRP A C 1
ATOM 1403 O O . TRP A 1 182 ? 7.924 -13.199 -8.756 1.00 77.81 182 TRP A O 1
ATOM 1413 N N . THR A 1 183 ? 7.228 -13.710 -1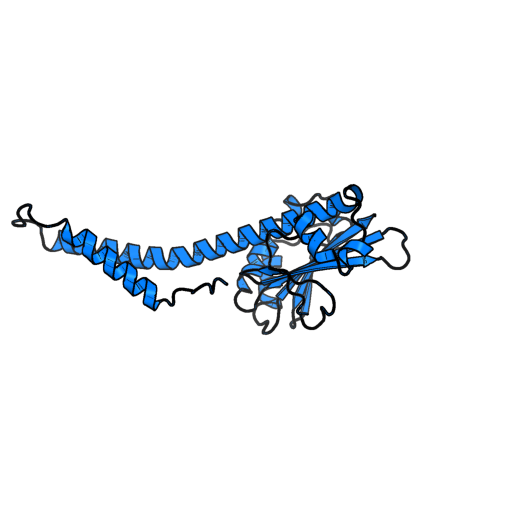0.822 1.00 78.94 183 THR A N 1
ATOM 1414 C CA . THR A 1 183 ? 8.535 -14.230 -11.265 1.00 78.94 183 THR A CA 1
ATOM 1415 C C . THR A 1 183 ? 9.609 -13.141 -11.322 1.00 78.94 183 THR A C 1
ATOM 1417 O O . THR A 1 183 ? 10.802 -13.401 -11.144 1.00 78.94 183 THR A O 1
ATOM 1420 N N . ARG A 1 184 ? 9.197 -11.891 -11.548 1.00 78.75 184 ARG A N 1
ATOM 1421 C CA . ARG A 1 184 ? 10.072 -10.710 -11.606 1.00 78.75 184 ARG A CA 1
ATOM 1422 C C . ARG A 1 184 ? 9.536 -9.568 -10.756 1.00 78.75 184 ARG A C 1
ATOM 1424 O O . ARG A 1 184 ? 9.844 -8.405 -10.998 1.00 78.75 184 ARG A O 1
ATOM 1431 N N . GLY A 1 185 ? 8.734 -9.930 -9.765 1.00 82.75 185 GLY A N 1
ATOM 1432 C CA . GLY A 1 185 ? 8.090 -9.014 -8.852 1.00 82.75 185 GLY A CA 1
ATOM 1433 C C . GLY A 1 185 ? 8.497 -9.301 -7.422 1.00 82.75 185 GLY A C 1
ATOM 1434 O O . GLY A 1 185 ? 8.837 -10.428 -7.057 1.00 82.75 185 GLY A O 1
ATOM 1435 N N . LYS A 1 186 ? 8.453 -8.273 -6.588 1.00 87.31 186 LYS A N 1
ATOM 1436 C CA . LYS A 1 186 ? 8.641 -8.385 -5.146 1.00 87.31 186 LYS A CA 1
ATOM 1437 C C . LYS A 1 186 ? 7.661 -7.466 -4.429 1.00 87.31 186 LYS A C 1
ATOM 1439 O O . LYS A 1 186 ? 7.329 -6.379 -4.892 1.00 87.31 186 LYS A O 1
ATOM 1444 N N . MET A 1 187 ? 7.215 -7.920 -3.268 1.00 89.19 187 MET A N 1
ATOM 1445 C CA . MET A 1 187 ? 6.406 -7.143 -2.342 1.00 89.19 187 MET A CA 1
ATOM 1446 C C . MET A 1 187 ? 7.109 -7.126 -0.995 1.00 89.19 187 MET A C 1
ATOM 1448 O O . MET A 1 187 ? 7.449 -8.175 -0.436 1.00 89.19 187 MET A O 1
ATOM 1452 N N . TRP A 1 188 ? 7.313 -5.937 -0.450 1.00 88.12 188 TRP A N 1
ATOM 1453 C CA . TRP A 1 188 ? 7.941 -5.767 0.850 1.00 88.12 188 TRP A CA 1
ATOM 1454 C C . TRP A 1 188 ? 7.314 -4.608 1.594 1.00 88.12 188 TRP A C 1
ATOM 1456 O O . TRP A 1 188 ? 6.630 -3.751 1.036 1.00 88.12 188 TRP A O 1
ATOM 1466 N N . ILE A 1 189 ? 7.539 -4.621 2.894 1.00 89.06 189 ILE A N 1
ATOM 1467 C CA . ILE A 1 189 ? 7.093 -3.580 3.795 1.00 89.06 189 ILE A CA 1
ATOM 1468 C C . ILE A 1 189 ? 8.311 -2.894 4.392 1.00 89.06 189 ILE A C 1
ATOM 1470 O O . ILE A 1 189 ? 9.332 -3.530 4.655 1.00 89.06 189 ILE A O 1
ATOM 1474 N N . THR A 1 190 ? 8.212 -1.587 4.584 1.00 87.81 190 THR A N 1
ATOM 1475 C CA . THR A 1 190 ? 9.268 -0.773 5.171 1.00 87.81 190 THR A CA 1
ATOM 1476 C C . THR A 1 190 ? 8.689 0.272 6.114 1.00 87.81 190 THR A C 1
ATOM 1478 O O . THR A 1 190 ? 7.587 0.789 5.924 1.00 87.81 190 THR A O 1
ATOM 1481 N N . SER A 1 191 ? 9.442 0.561 7.163 1.00 86.62 191 SER A N 1
ATOM 1482 C CA . SER A 1 191 ? 9.139 1.543 8.198 1.00 86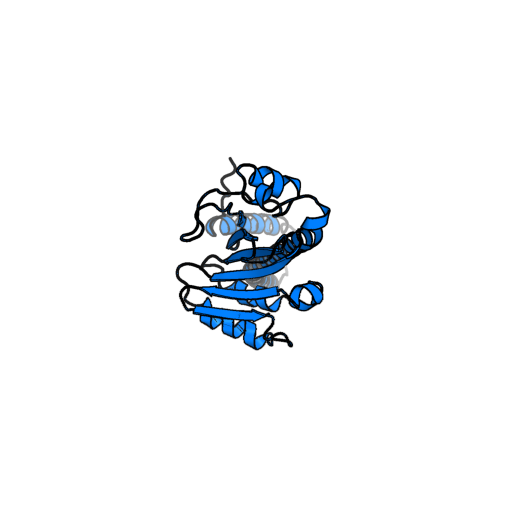.62 191 SER A CA 1
ATOM 1483 C C . SER A 1 191 ? 10.458 2.011 8.813 1.00 86.62 191 SER A C 1
ATOM 1485 O O . SER A 1 191 ? 11.533 1.511 8.483 1.00 86.62 191 SER A O 1
ATOM 1487 N N . GLN A 1 192 ? 10.384 2.922 9.779 1.00 80.75 192 GLN A N 1
ATOM 1488 C CA . GLN A 1 192 ? 11.535 3.308 10.601 1.00 80.75 192 GLN A CA 1
ATOM 1489 C C . GLN A 1 192 ? 12.128 2.137 11.399 1.00 80.75 192 GLN A C 1
ATOM 1491 O O . GLN A 1 192 ? 13.310 2.156 11.722 1.00 80.75 192 GLN A O 1
ATOM 1496 N N . ASN A 1 193 ? 11.319 1.119 11.706 1.00 80.38 193 ASN A N 1
ATOM 1497 C CA . ASN A 1 193 ? 11.725 -0.020 12.534 1.00 80.38 193 ASN A CA 1
ATOM 1498 C C . ASN A 1 193 ? 12.426 -1.136 11.739 1.00 80.38 193 ASN A C 1
ATOM 1500 O O . ASN A 1 193 ? 12.870 -2.122 12.326 1.00 80.38 193 ASN A O 1
ATOM 1504 N N . GLY A 1 194 ? 12.493 -1.013 10.412 1.00 84.31 194 GLY A N 1
ATOM 1505 C CA . GLY A 1 194 ? 13.102 -1.999 9.527 1.00 84.31 194 GLY A CA 1
ATOM 1506 C C . GLY A 1 194 ? 12.277 -2.263 8.272 1.00 84.31 194 GLY A C 1
ATOM 1507 O O . GLY A 1 194 ? 11.207 -1.686 8.064 1.00 84.31 194 GLY A O 1
ATOM 1508 N N . SER A 1 195 ? 12.792 -3.162 7.438 1.00 86.31 195 SER A N 1
ATOM 1509 C CA . SER A 1 195 ? 12.147 -3.608 6.207 1.00 86.31 195 SER A CA 1
ATOM 1510 C C . SER A 1 195 ? 12.111 -5.130 6.133 1.00 86.31 195 SER A C 1
ATOM 1512 O O . SER A 1 195 ? 12.981 -5.815 6.671 1.00 86.31 195 SER A O 1
ATOM 1514 N N . GLU A 1 196 ? 11.080 -5.668 5.486 1.00 87.75 196 GLU A N 1
ATOM 1515 C CA . GLU A 1 196 ? 10.917 -7.108 5.341 1.00 87.75 196 GLU A CA 1
ATOM 1516 C C . GLU A 1 196 ? 10.212 -7.473 4.038 1.00 87.75 196 GLU A C 1
ATOM 1518 O O . GLU A 1 196 ? 9.159 -6.931 3.698 1.00 87.75 196 GLU A O 1
ATOM 1523 N N . THR A 1 197 ? 10.806 -8.417 3.307 1.00 85.50 197 THR A N 1
ATOM 1524 C CA . THR A 1 197 ? 10.263 -8.914 2.040 1.00 85.50 197 THR A CA 1
ATOM 1525 C C . THR A 1 197 ? 9.264 -10.030 2.301 1.00 85.50 197 THR A C 1
ATOM 1527 O O . THR A 1 197 ? 9.576 -11.025 2.953 1.00 85.50 197 THR A O 1
ATOM 1530 N N . LEU A 1 198 ? 8.055 -9.857 1.779 1.00 82.38 198 LEU A N 1
ATOM 1531 C CA . LEU A 1 198 ? 6.932 -10.777 1.951 1.00 82.38 198 LEU A CA 1
ATOM 1532 C C . LEU A 1 198 ? 6.741 -11.671 0.729 1.00 82.38 198 LEU A C 1
ATOM 1534 O O . LEU A 1 198 ? 6.249 -12.791 0.862 1.00 82.38 198 LEU A O 1
ATOM 1538 N N . TYR A 1 199 ? 7.141 -11.160 -0.433 1.00 78.12 199 TYR A N 1
ATOM 1539 C CA . TYR A 1 199 ? 7.100 -11.846 -1.711 1.00 78.12 199 TYR A CA 1
ATOM 1540 C C . TYR A 1 199 ? 8.311 -11.423 -2.554 1.00 78.12 199 TYR A C 1
ATOM 1542 O O . TYR A 1 199 ? 8.668 -10.246 -2.552 1.00 78.12 199 TYR A O 1
ATOM 1550 N N . GLY A 1 200 ? 8.949 -12.344 -3.275 1.00 73.19 200 GLY A N 1
ATOM 1551 C CA . GLY A 1 200 ? 10.034 -12.018 -4.203 1.00 73.19 200 GLY A CA 1
ATOM 1552 C C . GLY A 1 200 ? 10.661 -13.255 -4.839 1.00 73.19 200 GLY A C 1
ATOM 1553 O O . GLY A 1 200 ? 10.309 -14.374 -4.484 1.00 73.19 200 GLY A O 1
ATOM 1554 N N . GLN A 1 201 ? 11.650 -13.055 -5.715 1.00 61.22 201 GLN A N 1
ATOM 1555 C CA . GLN A 1 201 ? 12.342 -14.136 -6.441 1.00 61.22 201 GLN A CA 1
ATOM 1556 C C . GLN A 1 201 ? 12.964 -15.216 -5.540 1.00 61.22 201 GLN A C 1
ATOM 1558 O O . GLN A 1 201 ? 13.127 -16.357 -5.958 1.00 61.22 201 GLN A O 1
ATOM 1563 N N . THR A 1 202 ? 13.299 -14.878 -4.294 1.00 55.25 202 THR A N 1
ATOM 1564 C CA . THR A 1 202 ? 13.860 -15.818 -3.309 1.00 55.25 202 THR A CA 1
ATOM 1565 C C . THR A 1 202 ? 12.793 -16.688 -2.629 1.00 55.25 202 THR A C 1
ATOM 1567 O O . THR A 1 202 ? 13.128 -17.665 -1.965 1.00 55.25 202 THR A O 1
ATOM 1570 N N . TYR A 1 203 ? 11.510 -16.345 -2.770 1.00 59.25 203 TYR A N 1
ATOM 1571 C CA . TYR A 1 203 ? 10.385 -17.018 -2.125 1.00 59.25 203 TYR A CA 1
ATOM 1572 C C . TYR A 1 203 ? 9.459 -17.614 -3.188 1.00 59.25 203 TYR A C 1
ATOM 1574 O O . TYR A 1 203 ? 8.507 -16.978 -3.624 1.00 59.25 203 TYR A O 1
ATOM 1582 N N . THR A 1 204 ? 9.723 -18.861 -3.580 1.00 53.59 204 THR A N 1
ATOM 1583 C CA . THR A 1 204 ? 8.865 -19.631 -4.502 1.00 53.59 204 THR A CA 1
ATOM 1584 C C . THR A 1 204 ? 7.499 -19.979 -3.904 1.00 53.59 204 THR A C 1
ATOM 1586 O O . THR A 1 204 ? 6.580 -20.320 -4.642 1.00 53.59 204 THR A O 1
ATOM 1589 N N . ILE A 1 205 ? 7.350 -19.878 -2.575 1.00 64.56 205 ILE A N 1
ATOM 1590 C CA . ILE A 1 205 ? 6.090 -20.084 -1.854 1.00 64.56 205 ILE A CA 1
ATOM 1591 C C . ILE A 1 205 ? 5.764 -18.807 -1.065 1.00 64.56 205 ILE A C 1
ATOM 1593 O O . ILE A 1 205 ? 6.602 -18.356 -0.271 1.00 64.56 205 ILE A O 1
ATOM 1597 N N . PRO A 1 206 ? 4.560 -18.228 -1.228 1.00 68.38 206 PRO A N 1
ATOM 1598 C CA . PRO A 1 206 ? 4.142 -17.066 -0.457 1.00 68.38 206 PRO A CA 1
ATOM 1599 C C . PRO A 1 206 ? 4.161 -17.353 1.046 1.00 68.38 206 PRO A C 1
ATOM 1601 O O . PRO A 1 206 ? 3.754 -18.419 1.516 1.00 68.38 206 PRO A O 1
ATOM 1604 N N . ARG A 1 207 ? 4.624 -16.378 1.834 1.00 78.94 207 ARG A N 1
ATOM 1605 C CA . ARG A 1 207 ? 4.641 -16.488 3.301 1.00 78.94 207 ARG A CA 1
ATOM 1606 C C . ARG A 1 207 ? 3.216 -16.652 3.846 1.00 78.94 207 ARG A C 1
ATOM 1608 O O . ARG A 1 207 ? 2.271 -16.051 3.337 1.00 78.94 207 ARG A O 1
ATOM 1615 N N . SER A 1 208 ? 3.065 -17.418 4.930 1.00 83.06 208 SER A N 1
ATOM 1616 C CA . SER A 1 208 ? 1.752 -17.657 5.543 1.00 83.06 208 SER A CA 1
ATOM 1617 C C . SER A 1 208 ? 1.080 -16.358 6.009 1.00 83.06 208 SER A C 1
ATOM 1619 O O . SER A 1 208 ? 1.745 -15.397 6.405 1.00 83.06 208 SER A O 1
ATOM 1621 N N . MET A 1 209 ? -0.256 -16.329 6.028 1.00 83.19 209 MET A N 1
ATOM 1622 C CA . MET A 1 209 ? -1.020 -15.161 6.498 1.00 83.19 209 MET A CA 1
ATOM 1623 C C . MET A 1 209 ? -0.634 -14.753 7.929 1.00 83.19 209 MET A C 1
ATOM 1625 O O . MET A 1 209 ? -0.480 -13.567 8.226 1.00 83.19 209 MET A O 1
ATOM 1629 N N . ALA A 1 210 ? -0.402 -15.740 8.801 1.00 84.00 210 ALA A N 1
ATOM 1630 C CA . ALA A 1 210 ? 0.043 -15.514 10.174 1.00 84.00 210 ALA A CA 1
ATOM 1631 C C . ALA A 1 210 ? 1.415 -14.825 10.234 1.00 84.00 210 ALA A C 1
ATOM 1633 O O . ALA A 1 210 ? 1.632 -13.960 11.082 1.00 84.00 210 ALA A O 1
ATOM 1634 N N . TYR A 1 211 ? 2.331 -15.175 9.327 1.00 86.06 211 TYR A N 1
ATOM 1635 C CA . TYR A 1 211 ? 3.626 -14.512 9.215 1.00 86.06 211 TYR A CA 1
ATOM 1636 C C . TYR A 1 211 ? 3.454 -13.049 8.805 1.00 86.06 211 TYR A C 1
ATOM 1638 O O . TYR A 1 211 ? 3.899 -12.157 9.521 1.00 86.06 211 TYR A O 1
ATOM 1646 N N . LYS A 1 212 ? 2.716 -12.792 7.719 1.00 86.12 212 LYS A N 1
ATOM 1647 C CA . LYS A 1 212 ? 2.461 -11.437 7.202 1.00 86.12 212 LYS A CA 1
ATOM 1648 C C . LYS A 1 212 ? 1.849 -10.514 8.264 1.00 86.12 212 LYS A C 1
ATOM 1650 O O . LYS A 1 212 ? 2.294 -9.380 8.438 1.00 86.12 212 LYS A O 1
ATOM 1655 N N . SER A 1 213 ? 0.885 -11.018 9.038 1.00 84.88 213 SER A N 1
ATOM 1656 C CA . SER A 1 213 ? 0.278 -10.262 10.139 1.00 84.88 213 SER A CA 1
ATOM 1657 C C . SER A 1 213 ? 1.270 -9.944 11.265 1.00 84.88 213 SER A C 1
ATOM 1659 O O . SER A 1 213 ? 1.237 -8.840 11.808 1.00 84.88 213 SER A O 1
ATOM 1661 N N . LYS A 1 214 ? 2.154 -10.884 11.627 1.00 87.31 214 LYS A N 1
ATOM 1662 C CA . LYS A 1 214 ? 3.192 -10.662 12.650 1.00 87.31 214 LYS A CA 1
ATOM 1663 C C . LYS A 1 214 ? 4.223 -9.636 12.194 1.00 87.31 214 LYS A C 1
ATOM 1665 O O . LYS A 1 214 ? 4.599 -8.773 12.978 1.00 87.31 214 LYS A O 1
ATOM 1670 N N . VAL A 1 215 ? 4.638 -9.706 10.931 1.00 87.19 215 VAL A N 1
ATOM 1671 C CA . VAL A 1 215 ? 5.566 -8.745 10.324 1.00 87.19 215 VAL A CA 1
ATOM 1672 C C . VAL A 1 215 ? 4.985 -7.337 10.377 1.00 87.19 215 VAL A C 1
ATOM 1674 O O . VAL A 1 215 ? 5.646 -6.421 10.860 1.00 87.19 215 VAL A O 1
ATOM 1677 N N . CYS A 1 216 ? 3.717 -7.173 9.994 1.00 86.38 216 CYS A N 1
ATOM 1678 C CA . CYS A 1 216 ? 3.029 -5.892 10.119 1.00 86.38 216 CYS A CA 1
ATOM 1679 C C . CYS A 1 216 ? 3.054 -5.354 11.558 1.00 86.38 216 CYS A C 1
ATOM 1681 O O . CYS A 1 216 ? 3.433 -4.209 11.800 1.00 86.38 216 CYS A O 1
ATOM 1683 N N . ALA A 1 217 ? 2.708 -6.202 12.531 1.00 84.31 217 ALA A N 1
ATOM 1684 C CA . ALA A 1 217 ? 2.715 -5.837 13.944 1.00 84.31 217 ALA A CA 1
ATOM 1685 C C . ALA A 1 217 ? 4.125 -5.582 14.506 1.00 84.31 217 ALA A C 1
ATOM 1687 O O . ALA A 1 217 ? 4.259 -4.952 15.545 1.00 84.31 217 ALA A O 1
ATOM 1688 N N . LYS A 1 218 ? 5.187 -6.059 13.858 1.00 86.12 218 LYS A N 1
ATOM 1689 C CA . LYS A 1 218 ? 6.570 -5.768 14.253 1.00 86.12 218 LYS A CA 1
ATOM 1690 C C . LYS A 1 218 ? 7.059 -4.453 13.645 1.00 86.12 218 LYS A C 1
ATOM 1692 O O . LYS A 1 218 ? 7.687 -3.647 14.320 1.00 86.12 218 LYS A O 1
ATOM 1697 N N . ILE A 1 219 ? 6.763 -4.235 12.367 1.00 84.94 219 ILE A N 1
ATOM 1698 C CA . ILE A 1 219 ? 7.328 -3.140 11.571 1.00 84.94 219 ILE A CA 1
ATOM 1699 C C . ILE A 1 219 ? 6.512 -1.850 11.716 1.00 84.94 219 ILE A C 1
ATOM 1701 O O . ILE A 1 219 ? 7.082 -0.757 11.734 1.00 84.94 219 ILE A O 1
ATOM 1705 N N . CYS A 1 220 ? 5.189 -1.961 11.865 1.00 82.62 220 CYS A N 1
ATOM 1706 C CA . CYS A 1 220 ? 4.278 -0.815 11.825 1.00 82.62 220 CYS A CA 1
ATOM 1707 C C . CYS A 1 220 ? 3.617 -0.460 13.162 1.00 82.62 220 CYS A C 1
ATOM 1709 O O . CYS A 1 220 ? 3.024 0.609 13.254 1.00 82.62 220 CYS A O 1
ATOM 1711 N N . LYS A 1 221 ? 3.737 -1.296 14.203 1.00 71.75 221 LYS A N 1
ATOM 1712 C CA . LYS A 1 221 ? 3.065 -1.091 15.504 1.00 71.75 221 LYS A CA 1
ATOM 1713 C C . LYS A 1 221 ? 3.512 0.167 16.254 1.00 71.75 221 LYS A C 1
ATOM 1715 O O . LYS A 1 221 ? 2.665 0.823 16.844 1.00 71.75 221 LYS A O 1
ATOM 1720 N N . ASP A 1 222 ? 4.790 0.529 16.152 1.00 66.19 222 ASP A N 1
ATOM 1721 C CA . ASP A 1 222 ? 5.363 1.717 16.808 1.00 66.19 222 ASP A CA 1
ATOM 1722 C C . ASP A 1 222 ? 5.830 2.777 15.794 1.00 66.19 222 ASP A C 1
ATOM 1724 O O . ASP A 1 222 ? 6.656 3.636 16.105 1.00 66.19 222 ASP A O 1
ATOM 1728 N N . SER A 1 223 ? 5.354 2.715 14.542 1.00 60.50 223 SER A N 1
ATOM 1729 C CA . SER A 1 223 ? 5.809 3.670 13.531 1.00 60.50 223 SER A CA 1
ATOM 1730 C C . SER A 1 223 ? 5.204 5.050 13.768 1.00 60.50 223 SER A C 1
ATOM 1732 O O . SER A 1 223 ? 4.065 5.330 13.401 1.00 60.50 223 SER A O 1
ATOM 1734 N N . LEU A 1 224 ? 6.013 5.944 14.336 1.00 59.72 224 LEU A N 1
ATOM 1735 C CA . LEU A 1 224 ? 5.646 7.343 14.563 1.00 59.72 224 LEU A CA 1
ATOM 1736 C C . LEU A 1 224 ? 5.581 8.184 13.274 1.00 59.72 224 LEU A C 1
ATOM 1738 O O . LEU A 1 224 ? 5.081 9.303 13.325 1.00 59.72 224 LEU A O 1
ATOM 1742 N N . LYS A 1 225 ? 6.096 7.693 12.131 1.00 66.75 225 LYS A N 1
ATOM 1743 C CA . LYS A 1 225 ? 6.202 8.489 10.888 1.00 66.75 225 LYS A CA 1
ATOM 1744 C C . LYS A 1 225 ? 5.531 7.854 9.672 1.00 66.75 225 LYS A C 1
ATOM 1746 O O . LYS A 1 225 ? 4.764 8.549 9.020 1.00 66.75 225 LYS A O 1
ATOM 1751 N N . TYR A 1 226 ? 5.802 6.588 9.343 1.00 75.69 226 TYR A N 1
ATOM 1752 C CA . TYR A 1 226 ? 5.216 5.945 8.156 1.00 75.69 226 TYR A CA 1
ATOM 1753 C C . TYR A 1 226 ? 5.334 4.415 8.169 1.00 75.69 226 TYR A C 1
ATOM 1755 O O . TYR A 1 226 ? 6.301 3.848 8.678 1.00 75.69 226 TYR A O 1
ATOM 1763 N N . CYS A 1 227 ? 4.351 3.743 7.578 1.00 86.94 227 CYS A N 1
ATOM 1764 C CA . CYS A 1 227 ? 4.364 2.308 7.299 1.00 86.94 227 CYS A CA 1
ATOM 1765 C C . CYS A 1 227 ? 4.049 2.136 5.814 1.00 86.94 227 CYS A C 1
ATOM 1767 O O . CYS A 1 227 ? 2.918 2.392 5.405 1.00 86.94 227 CYS A O 1
ATOM 1769 N N . THR A 1 228 ? 5.036 1.750 5.008 1.00 88.25 228 THR A N 1
ATOM 1770 C CA . THR A 1 228 ? 4.901 1.726 3.548 1.00 88.25 228 THR A CA 1
ATOM 1771 C C . THR A 1 228 ? 5.001 0.307 3.022 1.00 88.25 228 THR A C 1
ATOM 1773 O O . THR A 1 228 ? 5.968 -0.404 3.287 1.00 88.25 228 THR A O 1
ATOM 1776 N N . ILE A 1 229 ? 3.992 -0.098 2.261 1.00 90.31 229 ILE A N 1
ATOM 1777 C CA . ILE A 1 229 ? 3.965 -1.346 1.505 1.00 90.31 229 ILE A CA 1
ATOM 1778 C C . ILE A 1 229 ? 4.327 -1.005 0.067 1.00 90.31 229 ILE A C 1
ATOM 1780 O O . ILE A 1 229 ? 3.789 -0.054 -0.502 1.00 90.31 229 ILE A O 1
ATOM 1784 N N . ILE A 1 230 ? 5.260 -1.760 -0.494 1.00 89.38 230 ILE A N 1
ATOM 1785 C CA . ILE A 1 230 ? 5.813 -1.507 -1.817 1.00 89.38 230 ILE A CA 1
ATOM 1786 C C . ILE A 1 230 ? 5.605 -2.751 -2.662 1.00 89.38 230 ILE A C 1
ATOM 1788 O O . ILE A 1 230 ? 5.957 -3.859 -2.248 1.00 89.38 230 ILE A O 1
ATOM 1792 N N . PHE A 1 231 ? 5.036 -2.544 -3.841 1.00 89.06 231 PHE A N 1
ATOM 1793 C CA . PHE A 1 231 ? 4.965 -3.528 -4.909 1.00 89.06 231 PHE A CA 1
ATOM 1794 C C . PHE A 1 231 ? 5.941 -3.092 -5.994 1.00 89.06 231 PHE A C 1
ATOM 1796 O O . PHE A 1 231 ? 5.871 -1.953 -6.436 1.00 89.06 231 PHE A O 1
ATOM 1803 N N . ASP A 1 232 ? 6.853 -3.961 -6.402 1.00 87.94 232 ASP A N 1
ATOM 1804 C CA . ASP A 1 232 ? 7.815 -3.694 -7.474 1.00 87.94 232 ASP A CA 1
ATOM 1805 C C . ASP A 1 232 ? 7.727 -4.823 -8.472 1.00 87.94 232 ASP A C 1
ATOM 1807 O O . ASP A 1 232 ? 7.914 -5.985 -8.107 1.00 87.94 232 ASP A O 1
ATOM 1811 N N . PHE A 1 233 ? 7.416 -4.468 -9.707 1.00 85.19 233 PHE A N 1
ATOM 1812 C CA . PHE A 1 233 ? 7.316 -5.391 -10.816 1.00 85.19 233 PHE A CA 1
ATOM 1813 C C . PHE A 1 233 ? 8.222 -4.918 -11.934 1.00 85.19 233 PHE A C 1
ATOM 1815 O O . PHE A 1 233 ? 8.254 -3.739 -12.273 1.00 85.19 233 PHE A O 1
ATOM 1822 N N . VAL A 1 234 ? 8.940 -5.854 -12.534 1.00 81.19 234 VAL A N 1
ATOM 1823 C CA . VAL A 1 234 ? 9.771 -5.564 -13.693 1.00 81.19 234 VAL A CA 1
ATOM 1824 C C . VAL A 1 234 ? 8.973 -5.833 -14.962 1.00 81.19 234 VAL A C 1
ATOM 1826 O O . VAL A 1 234 ? 8.529 -6.961 -15.186 1.00 81.19 234 VAL A O 1
ATOM 1829 N N . GLY A 1 235 ? 8.825 -4.806 -15.792 1.00 75.75 235 GLY A N 1
ATOM 1830 C CA . GLY A 1 235 ? 8.185 -4.883 -17.101 1.00 75.75 235 GLY A CA 1
ATOM 1831 C C . GLY A 1 235 ? 9.128 -4.479 -18.232 1.00 75.75 235 GLY A C 1
ATOM 1832 O O . GLY A 1 235 ? 10.244 -4.002 -18.003 1.00 75.75 235 GLY A O 1
ATOM 1833 N N . TYR A 1 236 ? 8.653 -4.698 -19.454 1.00 71.25 236 TYR A N 1
ATOM 1834 C CA . TYR A 1 236 ? 9.279 -4.213 -20.677 1.00 71.25 236 TYR A CA 1
ATOM 1835 C C . TYR A 1 236 ? 8.430 -3.093 -21.254 1.00 71.25 236 TYR A C 1
ATOM 1837 O O . TYR A 1 236 ? 7.204 -3.155 -21.140 1.00 71.25 236 TYR A O 1
ATOM 1845 N N . ASN A 1 237 ? 9.089 -2.107 -21.850 1.00 62.59 237 ASN A N 1
ATOM 1846 C CA . ASN A 1 237 ? 8.423 -1.088 -22.646 1.00 62.59 237 ASN A CA 1
ATOM 1847 C C . ASN A 1 237 ? 8.350 -1.544 -24.101 1.00 62.59 237 ASN A C 1
ATOM 1849 O O . ASN A 1 237 ? 9.436 -1.857 -24.648 1.00 62.59 237 ASN A O 1
#

Foldseek 3Di:
DDPPDPPDPVVVVVVVVVVVVVVVVVPPDDDPPPDDPVNVVVVVVVVVVVVVVVVVVVVVVVLVVQLVVVLVQVLQLVVCVVCVVVVPDDLCCCLDPNVVVVCVVVVSGPPFDFDCDADVVRNRWTWGDDPFFIKTWDWADDPPDPQKIKTKIKGKGDLVNLLSQLVNQLVPVVVSDDPVQLCQKWKKKAAPQGIDTQGHNVPPDGDDSVVSNVVSCRHRVPGPRIIMIMIIGMDGD

Secondary structure (DSSP, 8-state):
--------HHHHHHHHHHHHHHHTTS---S--SS--HHHHHHHHHHHHHHHHHHHHHHHHHHHHHHHHHHHHHHHHHHHHHHTHHHHT--HHHHSSTTHHHHHHHTTSSTT-EEE-PPPTT-TTPPEEEETTEEEEEEEEEPTT-TTEEEEEEEEEEPGGGTTHHHHHHTS-HHHHS-HHHHHTEEEEEEETTEEEEEESTT-SSPPPHHHHHHHHHHHTTT-SS-EEEEEEEEEE-